Protein AF-A0AAW2KSB8-F1 (afdb_monomer)

Organism: S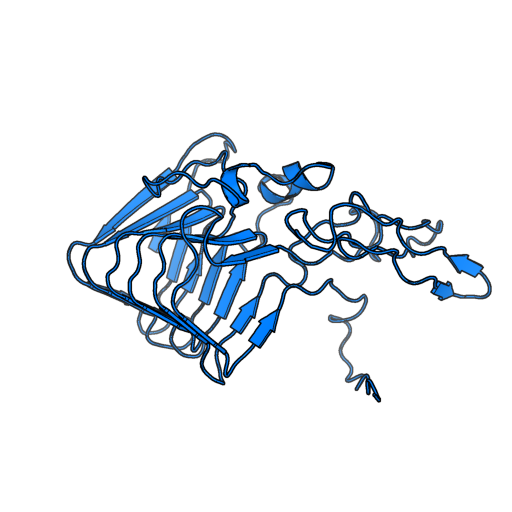esamum radiatum (NCBI:txid300843)

Foldseek 3Di:
DEAEDPPDLPDDEDEDEDEEEAEADDLDEDEYAAHYEYEYQEEYYDDDANAEYEDQAYFYDNYQEYEQAANYEYDHDDPPNPPVNNPQAVQLAPQDFDVCLAVNDLVSDGDSPDNWRYEYEQYAEYEFLYEYEAQEYAYENYAEYEAAANGEYFQEQVFDQAGQFWWDADPLFDTAGDAEQDWTDWDDDPNDTIGTGDYGHHPVDPRGGGGWYGDPVHPQIWGAFGHYGAYHNVGHHNYYHDNHYYYRGIDDGPPPVDDDDDPDPDD

Mean predicted aligned error: 8.43 Å

pLDDT: mean 82.67, std 16.81, range [22.83, 98.69]

Sequence (267 aa):
MLISGDSDAIVATSLLEASNLVVLKGSSMIHSTANLGLHGQGSLNLSGPGDIIEAQHLVLSLFYAISVGPGSVLRGPLENASDNAMAPRLYCNQKYCPVELLHPPEDCNVNASLSFTLQICRVEDVIVKGSIEGSVVHFHLVRTVVVESSGAISASGLGCIGGLGHGARLPNGLSSGAGHGGRGGDAYYGGTYISGGIAYGDAELPCELGSGSGNESLSGATAGGGVIVMGSLEHSLLKLVAHGDIKADGESYGKYVGGRMVGLVQM

Secondary structure (DSSP, 8-state):
-EE---S-SS--EEEEEESSEEEE-SS-EEEESSEEEEEESSEEEE-STT-EEE-SSEEEES-SEEEE-TT-EEEES-TT--TTS-GGGGGTT--S--HHHHS--TT----TTSS-SEEEEEEEEEEESSEEEESEEEEEEEEEEEE-TT-EEE-TT-SBBS-TT---B-TTS-B----TTSPPPPEEETTEEEPPPPP-SBTTB--SPPB-SS-TTSTT--B---EEEEB-SSSB-SEEEESSEEE-PPP-TTTTS----------

Structure (mmCIF, N/CA/C/O backbone):
data_AF-A0AAW2KSB8-F1
#
_entry.id   AF-A0AAW2KSB8-F1
#
loop_
_atom_site.group_PDB
_atom_site.id
_atom_site.type_symbol
_atom_site.label_atom_id
_atom_site.label_alt_id
_atom_site.label_comp_id
_atom_site.label_asym_id
_atom_site.label_entity_id
_atom_site.label_seq_id
_atom_site.pdbx_PDB_ins_code
_atom_site.Cartn_x
_atom_site.Cartn_y
_atom_site.Cartn_z
_atom_site.occupancy
_atom_site.B_iso_or_equiv
_atom_site.auth_seq_id
_atom_site.auth_comp_id
_atom_site.auth_asym_id
_atom_site.auth_atom_id
_atom_site.pdbx_PDB_model_num
ATOM 1 N N . MET A 1 1 ? -6.965 16.399 13.218 1.00 88.19 1 MET A N 1
ATOM 2 C CA . MET A 1 1 ? -5.859 16.460 14.190 1.00 88.19 1 MET A CA 1
ATOM 3 C C . MET A 1 1 ? -4.565 16.566 13.411 1.00 88.19 1 MET A C 1
ATOM 5 O O . MET A 1 1 ? -4.339 15.735 12.543 1.00 88.19 1 MET A O 1
ATOM 9 N N . LEU A 1 2 ? -3.770 17.596 13.691 1.00 86.38 2 LEU A N 1
ATOM 10 C CA . LEU A 1 2 ? -2.444 17.789 13.109 1.00 86.38 2 LEU A CA 1
ATOM 11 C C . LEU A 1 2 ? -1.399 17.495 14.186 1.00 86.38 2 LEU A C 1
ATOM 13 O O . LEU A 1 2 ? -1.496 18.034 15.288 1.00 86.38 2 LEU A O 1
ATOM 17 N N . ILE A 1 3 ? -0.428 16.654 13.858 1.00 83.81 3 ILE A N 1
ATOM 18 C CA . ILE A 1 3 ? 0.711 16.305 14.699 1.00 83.81 3 ILE A CA 1
ATOM 19 C C . ILE A 1 3 ? 1.965 16.743 13.944 1.00 83.81 3 ILE A C 1
ATOM 21 O O . ILE A 1 3 ? 2.340 16.144 12.940 1.00 83.81 3 ILE A O 1
ATOM 25 N N . SER A 1 4 ? 2.586 17.831 14.391 1.00 78.31 4 SER A N 1
ATOM 26 C CA . SER A 1 4 ? 3.818 18.315 13.771 1.00 78.31 4 SER A CA 1
ATOM 27 C C . SER A 1 4 ? 5.014 17.700 14.485 1.00 78.31 4 SER A C 1
ATOM 29 O O . SER A 1 4 ? 5.240 17.995 15.657 1.00 78.31 4 SER A O 1
ATOM 31 N N . GLY A 1 5 ? 5.779 16.869 13.783 1.00 67.44 5 GLY A N 1
ATOM 32 C CA . GLY A 1 5 ? 7.164 16.591 14.154 1.00 67.44 5 GLY A CA 1
ATOM 33 C C . GLY A 1 5 ? 8.054 17.764 13.745 1.00 67.44 5 GLY A C 1
ATOM 34 O O . GLY A 1 5 ? 7.745 18.461 12.774 1.00 67.44 5 GLY A O 1
ATOM 35 N N . ASP A 1 6 ? 9.115 18.015 14.509 1.00 60.50 6 ASP A N 1
ATOM 36 C CA . ASP A 1 6 ? 10.142 18.986 14.124 1.00 60.50 6 ASP A CA 1
ATOM 37 C C . ASP A 1 6 ? 10.929 18.468 12.905 1.00 60.50 6 ASP A C 1
ATOM 39 O O . ASP A 1 6 ? 10.912 17.279 12.592 1.00 60.50 6 ASP A O 1
ATOM 43 N N . SER A 1 7 ? 11.604 19.375 12.209 1.00 53.28 7 SER A N 1
ATOM 44 C CA . SER A 1 7 ? 12.334 19.176 10.949 1.00 53.28 7 SER A CA 1
ATOM 45 C C . SER A 1 7 ? 13.501 18.180 10.989 1.00 53.28 7 SER A C 1
ATOM 47 O O . SER A 1 7 ? 14.136 17.954 9.956 1.00 53.28 7 SER A O 1
ATOM 49 N N . ASP A 1 8 ? 13.796 17.586 12.144 1.00 53.28 8 ASP A N 1
ATOM 50 C CA . ASP A 1 8 ? 14.887 16.633 12.279 1.00 53.28 8 ASP A CA 1
ATOM 51 C C . ASP A 1 8 ? 14.419 15.233 11.854 1.00 53.28 8 ASP A C 1
ATOM 53 O O . ASP A 1 8 ? 13.549 14.620 12.474 1.00 53.28 8 ASP A O 1
ATOM 57 N N . ALA A 1 9 ? 15.015 14.715 10.777 1.00 48.06 9 ALA A N 1
ATOM 58 C CA . ALA A 1 9 ? 14.701 13.408 10.187 1.00 48.06 9 ALA A CA 1
ATOM 59 C C . ALA A 1 9 ? 15.011 12.225 11.131 1.00 48.06 9 ALA A C 1
ATOM 61 O O . ALA A 1 9 ? 14.690 11.072 10.836 1.00 48.06 9 ALA A O 1
ATOM 62 N N . ILE A 1 10 ? 15.636 12.513 12.274 1.00 52.84 10 ILE A N 1
ATOM 63 C CA . ILE A 1 10 ? 15.998 11.566 13.316 1.00 52.84 10 ILE A CA 1
ATOM 64 C C . ILE A 1 10 ? 15.034 11.765 14.502 1.00 52.84 10 ILE A C 1
ATOM 66 O O . ILE A 1 10 ? 15.269 12.568 15.395 1.00 52.84 10 ILE A O 1
ATOM 70 N N . VAL A 1 11 ? 13.996 10.921 14.553 1.00 57.88 11 VAL A N 1
ATOM 71 C CA . VAL A 1 11 ? 13.424 10.400 15.816 1.00 57.88 11 VAL A CA 1
ATOM 72 C C . VAL A 1 11 ? 12.440 11.321 16.560 1.00 57.88 11 VAL A C 1
ATOM 74 O O . VAL A 1 11 ? 12.617 11.644 17.731 1.00 57.88 11 VAL A O 1
ATOM 77 N N . ALA A 1 12 ? 11.294 11.623 15.947 1.00 68.19 12 ALA A N 1
ATOM 78 C CA . ALA A 1 12 ? 10.082 11.907 16.719 1.00 68.19 12 ALA A CA 1
ATOM 79 C C . ALA A 1 12 ? 8.940 10.999 16.255 1.00 68.19 12 ALA A C 1
ATOM 81 O O . ALA A 1 12 ? 8.276 11.253 15.252 1.00 68.19 12 ALA A O 1
ATOM 82 N N . THR A 1 13 ? 8.729 9.912 16.996 1.00 78.50 13 THR A N 1
ATOM 83 C CA . THR A 1 13 ? 7.519 9.097 16.880 1.00 78.50 13 THR A CA 1
ATOM 84 C C . THR A 1 13 ? 6.468 9.673 17.810 1.00 78.50 13 THR A C 1
ATOM 86 O O . THR A 1 13 ? 6.657 9.708 19.025 1.00 78.50 13 THR A O 1
ATOM 89 N N . SER A 1 14 ? 5.341 10.085 17.244 1.00 87.12 14 SER A N 1
ATOM 90 C CA . SER A 1 14 ? 4.148 10.379 18.029 1.00 87.12 14 SER A CA 1
ATOM 91 C C . SER A 1 14 ? 3.339 9.108 18.221 1.00 87.12 14 SER A C 1
ATOM 93 O O . SER A 1 14 ? 3.151 8.340 17.278 1.00 87.12 14 SER A O 1
ATOM 95 N N . LEU A 1 15 ? 2.853 8.894 19.439 1.00 89.12 15 LEU A N 1
ATOM 96 C CA . LEU A 1 15 ? 2.003 7.762 19.768 1.00 89.12 15 LEU A CA 1
ATOM 97 C C . LEU A 1 15 ? 0.610 8.257 20.143 1.00 89.12 15 LEU A C 1
ATOM 99 O O . LEU A 1 15 ? 0.463 9.122 21.007 1.00 89.12 15 LEU A O 1
ATOM 103 N N . LEU A 1 16 ? -0.406 7.695 19.501 1.00 90.62 16 LEU A N 1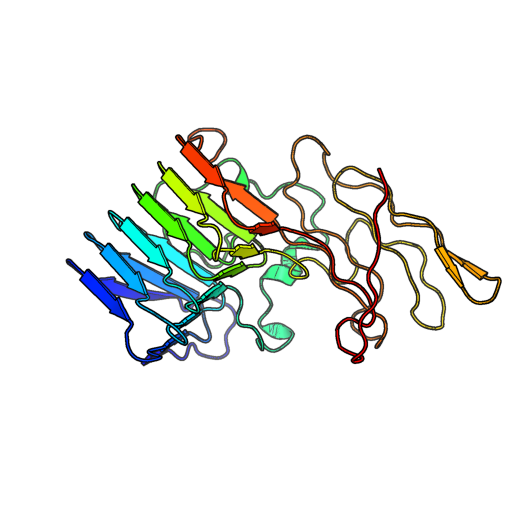
ATOM 104 C CA . LEU A 1 16 ? -1.801 7.903 19.848 1.00 90.62 16 LEU A CA 1
ATOM 105 C C . LEU A 1 16 ? -2.397 6.557 20.271 1.00 90.62 16 LEU A C 1
ATOM 107 O O . LEU A 1 16 ? -2.485 5.615 19.487 1.00 90.62 16 LEU A O 1
ATOM 111 N N . GLU A 1 17 ? -2.786 6.472 21.539 1.00 91.12 17 GLU A N 1
ATOM 112 C CA . GLU A 1 17 ? -3.361 5.264 22.125 1.00 91.12 17 GLU A CA 1
ATOM 113 C C . GLU A 1 17 ? -4.869 5.421 22.322 1.00 91.12 17 GLU A C 1
ATOM 115 O O . GLU A 1 17 ? -5.351 6.448 22.808 1.00 91.12 17 GLU A O 1
ATOM 120 N N . ALA A 1 18 ? -5.625 4.384 21.973 1.00 88.75 18 ALA A N 1
ATOM 121 C CA . ALA A 1 18 ? -7.071 4.347 22.113 1.00 88.75 18 ALA A CA 1
ATOM 122 C C . ALA A 1 18 ? -7.537 3.057 22.794 1.00 88.75 18 ALA A C 1
ATOM 124 O O . ALA A 1 18 ? -7.351 1.952 22.295 1.00 88.75 18 ALA A O 1
ATOM 125 N N . SER A 1 19 ? -8.225 3.179 23.926 1.00 83.56 19 SER A N 1
ATOM 126 C CA . SER A 1 19 ? -8.571 2.007 24.741 1.00 83.56 19 SER A CA 1
ATOM 127 C C . SER A 1 19 ? -9.682 1.121 24.166 1.00 83.56 19 SER A C 1
ATOM 129 O O . SER A 1 19 ? -9.830 -0.007 24.612 1.00 83.56 19 SER A O 1
ATOM 131 N N . ASN A 1 20 ? -10.505 1.603 23.229 1.00 84.12 20 ASN A N 1
ATOM 132 C CA . ASN A 1 20 ? -11.672 0.838 22.771 1.00 84.12 20 ASN A CA 1
ATOM 133 C C . ASN A 1 20 ? -11.991 1.065 21.289 1.00 84.12 20 ASN A C 1
ATOM 135 O O . ASN A 1 20 ? -11.925 0.146 20.481 1.00 84.12 20 ASN A O 1
ATOM 139 N N . LEU A 1 21 ? -12.320 2.293 20.904 1.00 88.50 21 LEU A N 1
ATOM 140 C CA . LEU A 1 21 ? -12.844 2.563 19.573 1.00 88.50 21 LEU A CA 1
ATOM 141 C C . LEU A 1 21 ? -12.305 3.893 19.054 1.00 88.50 21 LEU A C 1
ATOM 143 O O . LEU A 1 21 ? -12.493 4.927 19.694 1.00 88.50 21 LEU A O 1
ATOM 147 N N . VAL A 1 22 ? -11.683 3.863 17.878 1.00 91.00 22 VAL A N 1
ATOM 148 C CA . VAL A 1 22 ? -11.336 5.059 17.105 1.00 91.00 22 VAL A CA 1
ATOM 149 C C . VAL A 1 22 ? -12.240 5.099 15.890 1.00 91.00 22 VAL A C 1
ATOM 151 O O . VAL A 1 22 ? -12.268 4.157 15.101 1.00 91.00 22 VAL A O 1
ATOM 154 N N . VAL A 1 23 ? -12.990 6.186 15.736 1.00 93.88 23 VAL A N 1
ATOM 155 C CA . VAL A 1 23 ? -13.885 6.367 14.593 1.00 93.88 23 VAL A CA 1
ATOM 156 C C . VAL A 1 23 ? -13.640 7.738 13.990 1.00 93.88 23 VAL A C 1
ATOM 158 O O . VAL A 1 23 ? -13.894 8.752 14.640 1.00 93.88 23 VAL A O 1
ATOM 161 N N . LEU A 1 24 ? -13.184 7.763 12.743 1.00 93.38 24 LEU A N 1
ATOM 162 C CA . LEU A 1 24 ? -13.143 8.974 11.930 1.00 93.38 24 LEU A CA 1
ATOM 163 C C . LEU A 1 24 ? -14.454 9.046 11.144 1.00 93.38 24 LEU A C 1
ATOM 165 O O . LEU A 1 24 ? -14.900 8.033 10.601 1.00 93.38 24 LEU A O 1
ATOM 169 N N . LYS A 1 25 ? -15.097 10.219 11.153 1.00 93.81 25 LYS A N 1
ATOM 170 C CA . LYS A 1 25 ? -16.311 10.504 10.375 1.00 93.81 25 LYS A CA 1
ATOM 171 C C . LYS A 1 25 ? -16.287 11.913 9.816 1.00 93.81 25 LYS A C 1
ATOM 173 O O . LYS A 1 25 ? -15.721 12.815 10.430 1.00 93.81 25 LYS A O 1
ATOM 178 N N . GLY A 1 26 ? -17.046 12.123 8.744 1.00 90.44 26 GLY A N 1
ATOM 179 C CA . GLY A 1 26 ? -17.335 13.463 8.237 1.00 90.44 26 GLY A CA 1
ATOM 180 C C . GLY A 1 26 ? -16.089 14.168 7.714 1.00 90.44 26 GLY A C 1
ATOM 181 O O . GLY A 1 26 ? -15.898 15.344 8.012 1.00 90.44 26 GLY A O 1
ATOM 182 N N . SER A 1 27 ? -15.252 13.438 6.971 1.00 93.00 27 SER A N 1
ATOM 183 C CA . SER A 1 27 ? -13.982 13.931 6.432 1.00 93.00 27 SER A CA 1
ATOM 184 C C . SER A 1 27 ? -12.974 14.308 7.522 1.00 93.00 27 SER A C 1
ATOM 186 O O . SER A 1 27 ? -12.287 15.328 7.443 1.00 93.00 27 SER A O 1
ATOM 188 N N . SER A 1 28 ? -12.916 13.499 8.584 1.00 95.06 28 SER A N 1
ATOM 189 C CA . SER A 1 28 ? -11.972 13.703 9.684 1.00 95.06 28 SER A CA 1
ATOM 190 C C . SER A 1 28 ? -10.577 13.231 9.296 1.00 95.06 28 SER A C 1
ATOM 192 O O . SER A 1 28 ? -10.409 12.145 8.756 1.00 95.06 28 SER A O 1
ATOM 194 N N . MET A 1 29 ? -9.556 14.009 9.647 1.00 94.00 29 MET A N 1
ATOM 195 C CA . MET A 1 29 ? -8.166 13.696 9.311 1.00 94.00 29 MET A CA 1
ATOM 196 C C . MET A 1 29 ? -7.296 13.584 10.565 1.00 94.00 29 MET A C 1
ATOM 198 O O . MET A 1 29 ? -7.369 14.449 11.443 1.00 94.00 29 MET A O 1
ATOM 202 N N . ILE A 1 30 ? -6.444 12.562 10.635 1.00 94.44 30 ILE A N 1
ATOM 203 C CA . ILE A 1 30 ? -5.261 12.511 11.502 1.00 94.44 30 ILE A CA 1
ATOM 204 C C . ILE A 1 30 ? -4.044 12.605 10.586 1.00 94.44 30 ILE A C 1
ATOM 206 O O . ILE A 1 30 ? -3.788 11.703 9.799 1.00 94.44 30 ILE A O 1
ATOM 210 N N . HIS A 1 31 ? -3.316 13.708 10.685 1.00 92.00 31 HIS A N 1
ATOM 211 C CA . HIS A 1 31 ? -2.154 13.985 9.853 1.00 92.00 31 HIS A CA 1
ATOM 212 C C . HIS A 1 31 ? -0.931 14.169 10.742 1.00 92.00 31 HIS A C 1
ATOM 214 O O . HIS A 1 31 ? -0.966 14.990 11.665 1.00 92.00 31 HIS A O 1
ATOM 220 N N . SER A 1 32 ? 0.142 13.439 10.452 1.00 88.94 32 SER A N 1
ATOM 221 C CA . SER A 1 32 ? 1.437 13.578 11.115 1.00 88.94 32 SER A CA 1
ATOM 222 C C . SER A 1 32 ? 2.528 13.914 10.108 1.00 88.94 32 SER A C 1
ATOM 224 O O . SER A 1 32 ? 2.720 13.176 9.150 1.00 88.94 32 SER A O 1
ATOM 226 N N . THR A 1 33 ? 3.300 14.977 10.345 1.00 84.69 33 THR A N 1
ATOM 227 C CA . THR A 1 33 ? 4.460 15.305 9.491 1.00 84.69 33 THR A CA 1
ATOM 228 C C . THR A 1 33 ? 5.671 14.396 9.740 1.00 84.69 33 THR A C 1
ATOM 230 O O . THR A 1 33 ? 6.630 14.435 8.977 1.00 84.69 33 THR A O 1
ATOM 233 N N . ALA A 1 34 ? 5.630 13.575 10.795 1.00 83.56 34 ALA A N 1
ATOM 234 C CA . ALA A 1 34 ? 6.661 12.610 11.182 1.00 83.56 34 ALA A CA 1
ATOM 235 C C . ALA A 1 34 ? 6.049 11.212 11.403 1.00 83.56 34 ALA A C 1
ATOM 237 O O . ALA A 1 34 ? 4.959 10.917 10.902 1.00 83.56 34 ALA A O 1
ATOM 238 N N . ASN A 1 35 ? 6.726 10.344 12.156 1.00 86.62 35 ASN A N 1
ATOM 239 C CA . ASN A 1 35 ? 6.272 8.978 12.424 1.00 86.62 35 ASN A CA 1
ATOM 240 C C . ASN A 1 35 ? 5.070 8.969 13.375 1.00 86.62 35 ASN A C 1
ATOM 242 O O . ASN A 1 35 ? 5.065 9.672 14.389 1.00 86.62 35 ASN A O 1
ATOM 246 N N . LEU A 1 36 ? 4.075 8.136 13.076 1.00 90.12 36 LEU A N 1
ATOM 247 C CA . LEU A 1 36 ? 2.859 7.984 13.868 1.00 90.12 36 LEU A CA 1
ATOM 248 C C . LEU A 1 36 ? 2.604 6.510 14.182 1.00 90.12 36 LEU A C 1
ATOM 250 O O . LEU A 1 36 ? 2.388 5.699 13.283 1.00 90.12 36 LEU A O 1
ATOM 254 N N . GLY A 1 37 ? 2.572 6.192 15.473 1.00 92.00 37 GLY A N 1
ATOM 255 C CA . GLY A 1 37 ? 2.005 4.954 15.990 1.00 92.00 37 GLY A CA 1
ATOM 256 C C . GLY A 1 37 ? 0.578 5.174 16.461 1.00 92.00 37 GLY A C 1
ATOM 257 O O . GLY A 1 37 ? 0.317 6.084 17.249 1.00 92.00 37 GLY A O 1
ATOM 258 N N . LEU A 1 38 ? -0.341 4.334 16.002 1.00 93.44 38 LEU A N 1
ATOM 259 C CA . LEU A 1 38 ? -1.711 4.281 16.485 1.00 93.44 38 LEU A CA 1
ATOM 260 C C . LEU A 1 38 ? -1.952 2.911 17.109 1.00 93.44 38 LEU A C 1
ATOM 262 O O . LEU A 1 38 ? -1.984 1.899 16.409 1.00 93.44 38 LEU A O 1
ATOM 266 N N . HIS A 1 39 ? -2.109 2.883 18.426 1.00 92.25 39 HIS A N 1
ATOM 267 C CA . HIS A 1 39 ? -2.352 1.653 19.173 1.00 92.25 39 HIS A CA 1
ATOM 268 C C . HIS A 1 39 ? -3.784 1.649 19.688 1.00 92.25 39 HIS A C 1
ATOM 270 O O . HIS A 1 39 ? -4.272 2.662 20.197 1.00 92.25 39 HIS A O 1
ATOM 276 N N . GLY A 1 40 ? -4.463 0.510 19.633 1.00 89.38 40 GLY A N 1
ATOM 277 C CA . GLY A 1 40 ? -5.729 0.381 20.345 1.00 89.38 40 GLY A CA 1
ATOM 278 C C . GLY A 1 40 ? -6.135 -1.048 20.615 1.00 89.38 40 GLY A C 1
ATOM 279 O O . GLY A 1 40 ? -5.564 -1.948 20.040 1.00 89.38 40 GLY A O 1
ATOM 280 N N . GLN A 1 41 ? -7.091 -1.266 21.519 1.00 86.25 41 GLN A N 1
ATOM 281 C CA . GLN A 1 41 ? -7.491 -2.618 21.961 1.00 86.25 41 GLN A CA 1
ATOM 282 C C . GLN A 1 41 ? -8.821 -3.107 21.365 1.00 86.25 41 GLN A C 1
ATOM 284 O O . GLN A 1 41 ? -9.215 -4.248 21.589 1.00 86.25 41 GLN A O 1
ATOM 289 N N . GLY A 1 42 ? -9.536 -2.257 20.624 1.00 92.12 42 GLY A N 1
ATOM 290 C CA . GLY A 1 42 ? -10.792 -2.622 19.968 1.00 92.12 42 GLY A CA 1
ATOM 291 C C . GLY A 1 42 ? -10.734 -2.351 18.474 1.00 92.12 42 GLY A C 1
ATOM 292 O O . GLY A 1 42 ? -9.964 -3.004 17.779 1.00 92.12 42 GLY A O 1
ATOM 293 N N . SER A 1 43 ? -11.538 -1.428 17.948 1.00 94.56 43 SER A N 1
ATOM 294 C CA . SER A 1 43 ? -11.598 -1.207 16.493 1.00 94.56 43 SER A CA 1
ATOM 295 C C . SER A 1 43 ? -11.188 0.193 16.051 1.00 94.56 43 SER A C 1
ATOM 297 O O . SER A 1 43 ? -11.431 1.186 16.739 1.00 94.56 43 SER A O 1
ATOM 299 N N . LEU A 1 44 ? -10.570 0.252 14.874 1.00 97.31 44 LEU A N 1
ATOM 300 C CA . LEU A 1 44 ? -10.300 1.470 14.122 1.00 97.31 44 LEU A CA 1
ATOM 301 C C . LEU A 1 44 ? -11.226 1.498 12.907 1.00 97.31 44 LEU A C 1
ATOM 303 O O . LEU A 1 44 ? -11.210 0.580 12.090 1.00 97.31 44 LEU A O 1
ATOM 307 N N . ASN A 1 45 ? -12.037 2.544 12.780 1.00 97.25 45 ASN A N 1
ATOM 308 C CA . ASN A 1 45 ? -13.018 2.659 11.709 1.00 97.25 45 ASN A CA 1
ATOM 309 C C . ASN A 1 45 ? -12.956 4.038 11.052 1.00 97.25 45 ASN A C 1
ATOM 311 O O . ASN A 1 45 ? -13.349 5.043 11.647 1.00 97.25 45 ASN A O 1
ATOM 315 N N . LEU A 1 46 ? -12.490 4.078 9.809 1.00 97.50 46 LEU A N 1
ATOM 316 C CA . LEU A 1 46 ? -12.648 5.241 8.947 1.00 97.50 46 LEU A CA 1
ATOM 317 C C . LEU A 1 46 ? -13.973 5.047 8.215 1.00 97.50 46 LEU A C 1
ATOM 319 O O . LEU A 1 46 ? -14.130 4.099 7.451 1.00 97.50 46 LEU A O 1
ATOM 323 N N . SER A 1 47 ? -14.968 5.866 8.539 1.00 92.88 47 SER A N 1
ATOM 324 C CA . SER A 1 47 ? -16.362 5.539 8.235 1.00 92.88 47 SER A CA 1
ATOM 325 C C . SER A 1 47 ? -16.796 5.889 6.813 1.00 92.88 47 SER A C 1
ATOM 327 O O . SER A 1 47 ? -17.765 5.303 6.322 1.00 92.88 47 SER A O 1
ATOM 329 N N . GLY A 1 48 ? -16.127 6.839 6.157 1.00 87.56 48 GLY A N 1
ATOM 330 C CA . GLY A 1 48 ? -16.544 7.295 4.840 1.00 87.56 48 GLY A CA 1
ATOM 331 C C . GLY A 1 48 ? -15.606 8.290 4.149 1.00 87.56 48 GLY A C 1
ATOM 332 O O . GLY A 1 48 ? -14.461 8.489 4.566 1.00 87.56 48 GLY A O 1
ATOM 333 N N . PRO A 1 49 ? -16.084 8.908 3.056 1.00 93.81 49 PRO A N 1
ATOM 334 C CA . PRO A 1 49 ? -15.251 9.707 2.169 1.00 93.81 49 PRO A CA 1
ATOM 335 C C . PRO A 1 49 ? -14.546 10.880 2.858 1.00 93.81 49 PRO A C 1
ATOM 337 O O . PRO A 1 49 ? -15.161 11.670 3.583 1.00 93.81 49 PRO A O 1
ATOM 340 N N . GLY A 1 50 ? -13.248 11.011 2.585 1.00 91.62 50 GLY A N 1
ATOM 341 C CA . GLY A 1 50 ? -12.402 12.071 3.133 1.00 91.62 50 GLY A CA 1
ATOM 342 C C . GLY A 1 50 ? -11.886 11.803 4.547 1.00 91.62 50 GLY A C 1
ATOM 343 O O . GLY A 1 50 ? -11.171 12.647 5.080 1.00 91.62 50 GLY A O 1
ATOM 344 N N . ASP A 1 51 ? -12.240 10.670 5.167 1.00 96.88 51 ASP A N 1
ATOM 345 C CA . ASP A 1 51 ? -11.596 10.242 6.409 1.00 96.88 51 ASP A CA 1
ATOM 346 C C . ASP A 1 51 ? -10.169 9.762 6.094 1.00 96.88 51 ASP A C 1
ATOM 348 O O . ASP A 1 51 ? -9.989 8.860 5.272 1.00 96.88 51 ASP A O 1
ATOM 352 N N . ILE A 1 52 ? -9.153 10.371 6.712 1.00 96.44 52 ILE A N 1
ATOM 353 C CA . ILE A 1 52 ? -7.739 10.137 6.372 1.00 96.44 52 ILE A CA 1
ATOM 354 C C . ILE A 1 52 ? -6.911 9.922 7.640 1.00 96.44 52 ILE A C 1
ATOM 356 O O . ILE A 1 52 ? -7.026 10.685 8.601 1.00 96.44 52 ILE A O 1
ATOM 360 N N . ILE A 1 53 ? -6.039 8.915 7.627 1.00 96.62 53 ILE A N 1
ATOM 361 C CA . ILE A 1 53 ? -4.908 8.816 8.556 1.00 96.62 53 ILE A CA 1
ATOM 362 C C . ILE A 1 53 ? -3.637 8.729 7.727 1.00 96.62 53 ILE A C 1
ATOM 364 O O . ILE A 1 53 ? -3.470 7.786 6.954 1.00 96.62 53 ILE A O 1
ATOM 368 N N . GLU A 1 54 ? -2.748 9.700 7.898 1.00 94.00 54 GLU A N 1
ATOM 369 C CA . GLU A 1 54 ? -1.495 9.745 7.155 1.00 94.00 54 GLU A CA 1
ATOM 370 C C . GLU A 1 54 ? -0.310 10.207 8.003 1.00 94.00 54 GLU A C 1
ATOM 372 O O . GLU A 1 54 ? -0.445 11.033 8.912 1.00 94.00 54 GLU A O 1
ATOM 377 N N . ALA A 1 55 ? 0.855 9.636 7.708 1.00 90.19 55 ALA A N 1
ATOM 378 C CA . ALA A 1 55 ? 2.115 9.931 8.376 1.00 90.19 55 ALA A CA 1
ATOM 379 C C . ALA A 1 55 ? 3.308 9.628 7.461 1.00 90.19 55 ALA A C 1
ATOM 381 O O . ALA A 1 55 ? 3.154 8.965 6.435 1.00 90.19 55 ALA A O 1
ATOM 382 N N . GLN A 1 56 ? 4.511 10.065 7.845 1.00 85.00 56 GLN A N 1
ATOM 383 C CA . GLN A 1 56 ? 5.731 9.682 7.122 1.00 85.00 56 GLN A CA 1
ATOM 384 C C . GLN A 1 56 ? 6.001 8.172 7.248 1.00 85.00 56 GLN A C 1
ATOM 386 O O . GLN A 1 56 ? 6.256 7.502 6.250 1.00 85.00 56 GLN A O 1
ATOM 391 N N . HIS A 1 57 ? 5.877 7.645 8.469 1.00 86.81 57 HIS A N 1
ATOM 392 C CA . HIS A 1 57 ? 5.762 6.216 8.758 1.00 86.81 57 HIS A CA 1
ATOM 393 C C . HIS A 1 57 ? 4.531 6.002 9.633 1.00 86.81 57 HIS A C 1
ATOM 395 O O . HIS A 1 57 ? 4.434 6.595 10.711 1.00 86.81 57 HIS A O 1
ATOM 401 N N . LEU A 1 58 ? 3.597 5.175 9.173 1.00 91.81 58 LEU A N 1
ATOM 402 C CA . LEU A 1 58 ? 2.353 4.875 9.869 1.00 91.81 58 LEU A CA 1
ATOM 403 C C . LEU A 1 58 ? 2.378 3.441 10.394 1.00 91.81 58 LEU A C 1
ATOM 405 O O . LEU A 1 58 ? 2.480 2.498 9.615 1.00 91.81 58 LEU A O 1
ATOM 409 N N . VAL A 1 59 ? 2.227 3.261 11.701 1.00 93.31 59 VAL A N 1
ATOM 410 C CA . VAL A 1 59 ? 2.077 1.933 12.309 1.00 93.31 59 VAL A CA 1
ATOM 411 C C . VAL A 1 59 ? 0.742 1.867 13.028 1.00 93.31 59 VAL A C 1
ATOM 413 O O . VAL A 1 59 ? 0.466 2.670 13.914 1.00 93.31 59 VAL A O 1
ATOM 416 N N . LEU A 1 60 ? -0.089 0.903 12.649 1.00 95.25 60 LEU A N 1
ATOM 417 C CA . LEU A 1 60 ? -1.362 0.602 13.293 1.00 95.25 60 LEU A CA 1
ATOM 418 C C . LEU A 1 60 ? -1.214 -0.739 14.000 1.00 95.25 60 LEU A C 1
ATOM 420 O O . LEU A 1 60 ? -0.955 -1.746 13.337 1.00 95.25 60 LEU A O 1
ATOM 424 N N . SER A 1 61 ? -1.366 -0.776 15.323 1.00 94.25 61 SER A N 1
ATOM 425 C CA . SER A 1 61 ? -1.153 -2.017 16.064 1.00 94.25 61 SER A CA 1
ATOM 426 C C . SER A 1 61 ? -2.165 -2.289 17.170 1.00 94.25 61 SER A C 1
ATOM 428 O O . SER A 1 61 ? -2.847 -1.391 17.669 1.00 94.25 61 SER A O 1
ATOM 430 N N . LEU A 1 62 ? -2.260 -3.573 17.528 1.00 93.38 62 LEU A N 1
ATOM 431 C CA . LEU A 1 62 ? -3.049 -4.125 18.637 1.00 93.38 62 LEU A CA 1
ATOM 432 C C . LEU A 1 62 ? -4.575 -4.045 18.480 1.00 93.38 62 LEU A C 1
ATOM 434 O O . LEU A 1 62 ? -5.298 -4.566 19.333 1.00 93.38 62 LEU A O 1
ATOM 438 N N . PHE A 1 63 ? -5.075 -3.438 17.402 1.00 94.56 63 PHE A N 1
ATOM 439 C CA . PHE A 1 63 ? -6.505 -3.387 17.129 1.00 94.56 63 PHE A CA 1
ATOM 440 C C . PHE A 1 63 ? -7.051 -4.793 16.888 1.00 94.56 63 PHE A C 1
ATOM 442 O O . PHE A 1 63 ? -6.490 -5.567 16.125 1.00 94.56 63 PHE A O 1
ATOM 449 N N . TYR A 1 64 ? -8.216 -5.094 17.453 1.00 95.38 64 TYR A N 1
ATOM 450 C CA . TYR A 1 64 ? -8.980 -6.273 17.067 1.00 95.38 64 TYR A CA 1
ATOM 451 C C . TYR A 1 64 ? -9.364 -6.210 15.582 1.00 95.38 64 TYR A C 1
ATOM 453 O O . TYR A 1 64 ? -9.144 -7.165 14.844 1.00 95.38 64 TYR A O 1
ATOM 461 N N . ALA A 1 65 ? -9.892 -5.069 15.126 1.00 96.75 65 ALA A N 1
ATOM 462 C CA . ALA A 1 65 ? -10.309 -4.904 13.737 1.00 96.75 65 ALA A CA 1
ATOM 463 C C . ALA A 1 65 ? -10.016 -3.504 13.188 1.00 96.75 65 ALA A C 1
ATOM 465 O O . ALA A 1 65 ? -10.223 -2.497 13.871 1.00 96.75 65 ALA A O 1
ATOM 466 N N . ILE A 1 66 ? -9.608 -3.442 11.922 1.00 98.25 66 ILE A N 1
ATOM 467 C CA . ILE A 1 66 ? -9.426 -2.200 11.166 1.00 98.25 66 ILE A CA 1
ATOM 468 C C . ILE A 1 66 ? -10.373 -2.210 9.968 1.00 98.25 66 ILE A C 1
ATOM 470 O O . ILE A 1 66 ? -10.345 -3.119 9.143 1.00 98.25 66 ILE A O 1
ATOM 474 N N . SER A 1 67 ? -11.201 -1.176 9.853 1.00 98.19 67 SER A N 1
ATOM 475 C CA . SER A 1 67 ? -12.107 -0.969 8.724 1.00 98.19 67 SER A CA 1
ATOM 476 C C . SER A 1 67 ? -11.786 0.354 8.041 1.00 98.19 67 SER A C 1
ATOM 478 O O . SER A 1 67 ? -11.960 1.424 8.626 1.00 98.19 67 SER A O 1
ATOM 480 N N . VAL A 1 68 ? -11.363 0.278 6.782 1.00 98.31 68 VAL A N 1
ATOM 481 C CA . VAL A 1 68 ? -11.157 1.439 5.909 1.00 98.31 68 VAL A CA 1
ATOM 482 C C . VAL A 1 68 ? -12.384 1.577 5.020 1.00 98.31 68 VAL A C 1
ATOM 484 O O . VAL A 1 68 ? -12.561 0.803 4.080 1.00 98.31 68 VAL A O 1
ATOM 487 N N . GLY A 1 69 ? -13.271 2.514 5.343 1.00 98.00 69 GLY A N 1
ATOM 488 C CA . GLY A 1 69 ? -14.526 2.738 4.632 1.00 98.00 69 GLY A CA 1
ATOM 489 C C . GLY A 1 69 ? -14.344 3.281 3.209 1.00 98.00 69 GLY A C 1
ATOM 490 O O . GLY A 1 69 ? -13.257 3.724 2.839 1.00 98.00 69 GLY A O 1
ATOM 491 N N . PRO A 1 70 ? -15.401 3.250 2.375 1.00 97.19 70 PRO A N 1
ATOM 492 C CA . PRO A 1 70 ? -15.339 3.765 1.009 1.00 97.19 70 PRO A CA 1
ATOM 493 C C . PRO A 1 70 ? -14.908 5.236 0.966 1.00 97.19 70 PRO A C 1
ATOM 495 O O . PRO A 1 70 ? -15.496 6.080 1.641 1.00 97.19 70 PRO A O 1
ATOM 498 N N . GLY A 1 71 ? -13.896 5.541 0.150 1.00 95.19 71 GLY A N 1
ATOM 499 C CA . GLY A 1 71 ? -13.335 6.891 0.018 1.00 95.19 71 GLY A CA 1
ATOM 500 C C . GLY A 1 71 ? -12.500 7.368 1.214 1.00 95.19 71 GLY A C 1
ATOM 501 O O . GLY A 1 71 ? -12.100 8.533 1.231 1.00 95.19 71 GLY A O 1
ATOM 502 N N . SER A 1 72 ? -12.259 6.509 2.207 1.00 97.62 72 SER A N 1
ATOM 503 C CA . SER A 1 72 ? -11.292 6.748 3.278 1.00 97.62 72 SER A CA 1
ATOM 504 C C . SER A 1 72 ? -9.890 6.295 2.868 1.00 97.62 72 SER A C 1
ATOM 506 O O . SER A 1 72 ? -9.756 5.405 2.024 1.00 97.62 72 SER A O 1
ATOM 508 N N . VAL A 1 73 ? -8.853 6.865 3.486 1.00 97.56 73 VAL A N 1
ATOM 509 C CA . VAL A 1 73 ? -7.453 6.574 3.143 1.00 97.56 73 VAL A CA 1
ATOM 510 C C . VAL A 1 73 ? -6.608 6.335 4.396 1.00 97.56 73 VAL A C 1
ATOM 512 O O . VAL A 1 73 ? -6.605 7.144 5.324 1.00 97.56 73 VAL A O 1
ATOM 515 N N . LEU A 1 74 ? -5.863 5.230 4.401 1.00 97.62 74 LEU A N 1
ATOM 516 C CA . LEU A 1 74 ? -4.685 5.045 5.249 1.00 97.62 74 LEU A CA 1
ATOM 517 C C . LEU A 1 74 ? -3.448 5.211 4.377 1.00 97.62 74 LEU A C 1
ATOM 519 O O . LEU A 1 74 ? -3.341 4.536 3.353 1.00 97.62 74 LEU A O 1
ATOM 523 N N . ARG A 1 75 ? -2.521 6.085 4.763 1.00 94.94 75 ARG A N 1
ATOM 524 C CA . ARG A 1 75 ? -1.376 6.407 3.912 1.00 94.94 75 ARG A CA 1
ATOM 525 C C . ARG A 1 75 ? -0.076 6.564 4.690 1.00 94.94 75 ARG A C 1
ATOM 527 O O . ARG A 1 75 ? -0.025 7.228 5.722 1.00 94.94 75 ARG A O 1
ATOM 534 N N . GLY A 1 76 ? 0.991 6.003 4.143 1.00 89.19 76 GLY A N 1
ATOM 535 C CA . GLY A 1 76 ? 2.358 6.354 4.505 1.00 89.19 76 GLY A CA 1
ATOM 536 C C . GLY A 1 76 ? 3.297 5.944 3.376 1.00 89.19 76 GLY A C 1
ATOM 537 O O . GLY A 1 76 ? 3.264 4.778 3.003 1.00 89.19 76 GLY A O 1
ATOM 538 N N . PRO A 1 77 ? 4.131 6.833 2.813 1.00 86.12 77 PRO A N 1
ATOM 539 C CA . PRO A 1 77 ? 4.466 8.170 3.305 1.00 86.12 77 PRO A CA 1
ATOM 540 C C . PRO A 1 77 ? 3.441 9.246 2.903 1.00 86.12 77 PRO A C 1
ATOM 542 O O . PRO A 1 77 ? 2.493 8.976 2.169 1.00 86.12 77 PRO A O 1
ATOM 545 N N . LEU A 1 78 ? 3.636 10.483 3.369 1.00 83.88 78 LEU A N 1
ATOM 546 C CA . LEU A 1 78 ? 2.800 11.633 2.998 1.00 83.88 78 LEU A CA 1
ATOM 547 C C . LEU A 1 78 ? 2.899 11.936 1.492 1.00 83.88 78 LEU A C 1
ATOM 549 O O . LEU A 1 78 ? 3.992 11.937 0.932 1.00 83.88 78 LEU A O 1
ATOM 553 N N . GLU A 1 79 ? 1.777 12.294 0.861 1.00 72.50 79 GLU A N 1
ATOM 554 C CA . GLU A 1 79 ? 1.684 12.549 -0.594 1.00 72.50 79 GLU A CA 1
ATOM 555 C C . GLU A 1 79 ? 2.580 13.700 -1.085 1.00 72.50 79 GLU A C 1
ATOM 557 O O . GLU A 1 79 ? 3.055 13.672 -2.213 1.00 72.50 79 GLU A O 1
ATOM 562 N N . ASN A 1 80 ? 2.847 14.694 -0.231 1.00 60.81 80 ASN A N 1
ATOM 563 C CA . ASN A 1 80 ? 3.640 15.885 -0.562 1.00 60.81 80 ASN A CA 1
ATOM 564 C C . ASN A 1 80 ? 4.838 16.084 0.382 1.00 60.81 80 ASN A C 1
ATOM 566 O O . ASN A 1 80 ? 5.259 17.222 0.612 1.00 60.81 80 ASN A O 1
ATOM 570 N N . ALA A 1 81 ? 5.361 15.012 0.988 1.00 55.47 81 ALA A N 1
ATOM 571 C CA . ALA A 1 81 ? 6.601 15.108 1.754 1.00 55.47 81 ALA A CA 1
ATOM 572 C C . ALA A 1 81 ? 7.694 15.712 0.858 1.00 55.47 81 ALA A C 1
ATOM 574 O O . ALA A 1 81 ? 7.930 15.230 -0.250 1.00 55.47 81 ALA A O 1
ATOM 575 N N . SER A 1 82 ? 8.334 16.795 1.316 1.00 47.44 82 SER A N 1
ATOM 576 C CA . SER A 1 82 ? 9.455 17.391 0.587 1.00 47.44 82 SER A CA 1
ATOM 577 C C . SER A 1 82 ? 10.521 16.322 0.340 1.00 47.44 82 SER A C 1
ATOM 579 O O . SER A 1 82 ? 10.691 15.412 1.149 1.00 47.44 82 SER A O 1
ATOM 581 N N . ASP A 1 83 ? 11.248 16.435 -0.770 1.00 48.06 83 ASP A N 1
ATOM 582 C CA . ASP A 1 83 ? 12.241 15.459 -1.245 1.00 48.06 83 ASP A CA 1
ATOM 583 C C . ASP A 1 83 ? 13.216 14.924 -0.166 1.00 48.06 83 ASP A C 1
ATOM 585 O O . ASP A 1 83 ? 13.721 13.806 -0.278 1.00 48.06 83 ASP A O 1
ATOM 589 N N . ASN A 1 84 ? 13.456 15.691 0.901 1.00 40.72 84 ASN A N 1
ATOM 590 C CA . ASN A 1 84 ? 14.347 15.326 2.004 1.00 40.72 84 ASN A CA 1
ATOM 591 C C . ASN A 1 84 ? 13.686 14.509 3.131 1.00 40.72 84 ASN A C 1
ATOM 593 O O . ASN A 1 84 ? 14.401 13.899 3.919 1.00 40.72 84 ASN A O 1
ATOM 597 N N . ALA A 1 85 ? 12.354 14.479 3.226 1.00 44.91 85 ALA A N 1
ATOM 598 C CA . ALA A 1 85 ? 11.612 13.679 4.208 1.00 44.91 85 ALA A CA 1
ATOM 599 C C . ALA A 1 85 ? 11.373 12.231 3.733 1.00 44.91 85 ALA A C 1
ATOM 601 O O . ALA A 1 85 ? 10.814 11.411 4.459 1.00 44.91 85 ALA A O 1
ATOM 602 N N . MET A 1 86 ? 11.826 11.898 2.519 1.00 50.03 86 MET A N 1
ATOM 603 C CA . MET A 1 86 ? 11.673 10.586 1.902 1.00 50.03 86 MET A CA 1
ATOM 604 C C . MET A 1 86 ? 12.623 9.538 2.503 1.00 50.03 86 MET A C 1
ATOM 606 O O . MET A 1 86 ? 13.568 9.085 1.859 1.00 50.03 86 MET A O 1
ATOM 610 N N . ALA A 1 87 ? 12.296 9.048 3.697 1.00 44.19 87 ALA A N 1
ATOM 611 C CA . ALA A 1 87 ? 12.819 7.785 4.217 1.00 44.19 87 ALA A CA 1
ATOM 612 C C . ALA A 1 87 ? 12.782 6.587 3.219 1.00 44.19 87 ALA A C 1
ATOM 614 O O . ALA A 1 87 ? 13.666 5.735 3.319 1.00 44.19 87 ALA A O 1
ATOM 615 N N . PRO A 1 88 ? 11.894 6.513 2.191 1.00 48.31 88 PRO A N 1
ATOM 616 C CA . PRO A 1 88 ? 11.957 5.449 1.181 1.00 48.31 88 PRO A CA 1
ATOM 617 C C . PRO A 1 88 ? 13.180 5.518 0.251 1.00 48.31 88 PRO A C 1
ATOM 619 O O . PRO A 1 88 ? 13.545 4.504 -0.344 1.00 48.31 88 PRO A O 1
ATOM 622 N N . ARG A 1 89 ? 13.855 6.675 0.120 1.00 53.72 89 ARG A N 1
ATOM 623 C CA . ARG A 1 89 ? 15.016 6.826 -0.784 1.00 53.72 89 ARG A CA 1
ATOM 624 C C . ARG A 1 89 ? 16.259 6.061 -0.323 1.00 53.72 89 ARG A C 1
ATOM 626 O O . ARG A 1 89 ? 17.154 5.820 -1.133 1.00 53.72 89 ARG A O 1
ATOM 633 N N . LEU A 1 90 ? 16.327 5.648 0.944 1.00 55.09 90 LEU A N 1
ATOM 634 C CA . LEU A 1 90 ? 17.495 4.952 1.498 1.00 55.09 90 LEU A CA 1
ATOM 635 C C . LEU A 1 90 ? 17.716 3.564 0.875 1.00 55.09 90 LEU A C 1
ATOM 637 O O . LEU A 1 90 ? 18.863 3.143 0.729 1.00 55.09 90 LEU A O 1
ATOM 641 N N . TYR A 1 91 ? 16.656 2.893 0.413 1.00 73.12 91 TYR A N 1
ATOM 642 C CA . TYR A 1 91 ? 16.747 1.510 -0.071 1.00 73.12 91 TYR A CA 1
ATOM 643 C C . TYR A 1 91 ? 16.830 1.368 -1.595 1.00 73.12 91 TYR A C 1
ATOM 645 O O . TYR A 1 91 ? 16.964 0.260 -2.105 1.00 73.12 91 TYR A O 1
ATOM 653 N N . CYS A 1 92 ? 16.847 2.465 -2.355 1.00 81.38 92 CYS A N 1
ATOM 654 C CA . CYS A 1 92 ? 16.878 2.391 -3.822 1.00 81.38 92 CYS A CA 1
ATOM 655 C C . CYS A 1 92 ? 18.167 1.809 -4.415 1.00 81.38 92 CYS A C 1
ATOM 657 O O . CYS A 1 92 ? 18.177 1.341 -5.554 1.00 81.38 92 CYS A O 1
ATOM 659 N N . ASN A 1 93 ? 19.247 1.822 -3.633 1.00 80.81 93 ASN A N 1
ATOM 660 C CA . ASN A 1 93 ? 20.539 1.241 -3.999 1.00 80.81 93 ASN A CA 1
ATOM 661 C C . ASN A 1 93 ? 20.848 -0.047 -3.214 1.00 80.81 93 ASN A C 1
ATOM 663 O O . ASN A 1 93 ? 21.947 -0.597 -3.330 1.00 80.81 93 ASN A O 1
ATOM 667 N N . GLN A 1 94 ? 19.904 -0.520 -2.399 1.00 78.62 94 GLN A N 1
ATOM 668 C CA . GLN A 1 94 ? 20.076 -1.677 -1.532 1.00 78.62 94 GLN A CA 1
ATOM 669 C C . GLN A 1 94 ? 19.844 -2.965 -2.320 1.00 78.62 94 GLN A C 1
ATOM 671 O O . GLN A 1 94 ? 18.722 -3.278 -2.687 1.00 78.62 94 GLN A O 1
ATOM 676 N N . LYS A 1 95 ? 20.917 -3.728 -2.554 1.00 79.50 95 LYS A N 1
ATOM 677 C CA . LYS A 1 95 ? 20.900 -4.992 -3.320 1.00 79.50 95 LYS A CA 1
ATOM 678 C C . LYS A 1 95 ? 20.333 -6.200 -2.576 1.00 79.50 95 LYS A C 1
ATOM 680 O O . LYS A 1 95 ? 20.299 -7.278 -3.160 1.00 79.50 95 LYS A O 1
ATOM 685 N N . TYR A 1 96 ? 20.035 -6.038 -1.294 1.00 81.44 96 TYR A N 1
ATOM 686 C CA . TYR A 1 96 ? 19.617 -7.128 -0.432 1.00 81.44 96 TYR A CA 1
ATOM 687 C C . TYR A 1 96 ? 18.305 -6.771 0.236 1.00 81.44 96 TYR A C 1
ATOM 689 O O . TYR A 1 96 ? 18.182 -5.687 0.812 1.00 81.44 96 TYR A O 1
ATOM 697 N N . CYS A 1 97 ? 17.401 -7.740 0.230 1.00 85.06 97 CYS A N 1
ATOM 698 C CA . CYS A 1 97 ? 16.185 -7.760 1.017 1.00 85.06 97 CYS A CA 1
ATOM 699 C C . CYS A 1 97 ? 16.403 -7.226 2.443 1.00 85.06 97 CYS A C 1
ATOM 701 O O . CYS A 1 97 ? 17.241 -7.779 3.170 1.00 85.06 97 CYS A O 1
ATOM 703 N N . PRO A 1 98 ? 15.673 -6.182 2.871 1.00 85.88 98 PRO A N 1
ATOM 704 C CA . PRO A 1 98 ? 15.692 -5.764 4.264 1.00 85.88 98 PRO A CA 1
ATOM 705 C C . PRO A 1 98 ? 15.233 -6.913 5.165 1.00 85.88 98 PRO A C 1
ATOM 707 O O . PRO A 1 98 ? 14.166 -7.498 4.961 1.00 85.88 98 PRO A O 1
ATOM 710 N N . VAL A 1 99 ? 16.060 -7.259 6.152 1.00 86.00 99 VAL A N 1
ATOM 711 C CA . VAL A 1 99 ? 15.848 -8.443 6.996 1.00 86.00 99 VAL A CA 1
ATOM 712 C C . VAL A 1 99 ? 14.540 -8.346 7.775 1.00 86.00 99 VAL A C 1
ATOM 714 O O . VAL A 1 99 ? 13.887 -9.355 7.994 1.00 86.00 99 VAL A O 1
ATOM 717 N N . GLU A 1 100 ? 14.111 -7.138 8.124 1.00 85.88 100 GLU A N 1
ATOM 718 C CA . GLU A 1 100 ? 12.867 -6.857 8.833 1.00 85.88 100 GLU A CA 1
ATOM 719 C C . GLU A 1 100 ? 11.601 -7.113 8.005 1.00 85.88 100 GLU A C 1
ATOM 721 O O . GLU A 1 100 ? 10.522 -7.191 8.582 1.00 85.88 100 GLU A O 1
ATOM 726 N N . LEU A 1 101 ? 11.699 -7.252 6.676 1.00 87.75 101 LEU A N 1
ATOM 727 C CA . LEU A 1 101 ? 10.570 -7.707 5.853 1.00 87.75 101 LEU A CA 1
ATOM 728 C C . LEU A 1 101 ? 10.400 -9.229 5.919 1.00 87.75 101 LEU A C 1
ATOM 730 O O . LEU A 1 101 ? 9.307 -9.735 5.686 1.00 87.75 101 LEU A O 1
ATOM 734 N N . LEU A 1 102 ? 11.474 -9.953 6.243 1.00 88.44 102 LEU A N 1
ATOM 735 C CA . LEU A 1 102 ? 11.485 -11.414 6.351 1.00 88.44 102 LEU A CA 1
ATOM 736 C C . LEU A 1 102 ? 11.286 -11.882 7.793 1.00 88.44 102 LEU A C 1
ATOM 738 O O . LEU A 1 102 ? 10.539 -12.827 8.031 1.00 88.44 102 LEU A O 1
ATOM 742 N N . HIS A 1 103 ? 11.939 -11.178 8.717 1.00 89.94 103 HIS A N 1
ATOM 743 C CA . HIS A 1 103 ? 12.024 -11.422 10.153 1.00 89.94 103 HIS A CA 1
ATOM 744 C C . HIS A 1 103 ? 11.641 -10.143 10.925 1.00 89.94 103 HIS A C 1
ATOM 746 O O . HIS A 1 103 ? 12.493 -9.517 11.569 1.00 89.94 103 HIS A O 1
ATOM 752 N N . PRO A 1 104 ? 10.389 -9.674 10.804 1.00 88.31 104 PRO A N 1
ATOM 753 C CA . PRO A 1 104 ? 9.938 -8.471 11.487 1.00 88.31 104 PRO A CA 1
ATOM 754 C C . PRO A 1 104 ? 9.953 -8.613 13.013 1.00 88.31 104 PRO A C 1
ATOM 756 O O . PRO A 1 104 ? 9.838 -9.716 13.547 1.00 88.31 104 PRO A O 1
ATOM 759 N N . PRO A 1 105 ? 10.064 -7.489 13.738 1.00 84.81 105 PRO A N 1
ATOM 760 C CA . PRO A 1 105 ? 10.013 -7.505 15.188 1.00 84.81 105 PRO A CA 1
ATOM 761 C C . PRO A 1 105 ? 8.599 -7.834 15.689 1.00 84.81 105 PRO A C 1
ATOM 763 O O . PRO A 1 105 ? 7.612 -7.202 15.310 1.00 84.81 105 PRO A O 1
ATOM 766 N N . GLU A 1 106 ? 8.529 -8.782 16.621 1.00 85.06 106 GLU A N 1
ATOM 767 C CA . GLU A 1 106 ? 7.283 -9.262 17.228 1.00 85.06 106 GLU A CA 1
ATOM 768 C C . GLU A 1 106 ? 6.521 -8.191 18.020 1.00 85.06 106 GLU A C 1
ATOM 770 O O . GLU A 1 106 ? 5.318 -8.321 18.256 1.00 85.06 106 GLU A O 1
ATOM 775 N N . ASP A 1 107 ? 7.216 -7.158 18.500 1.00 81.69 107 ASP A N 1
ATOM 776 C CA . ASP A 1 107 ? 6.678 -6.145 19.408 1.00 81.69 107 ASP A CA 1
ATOM 777 C C . ASP A 1 107 ? 5.895 -5.026 18.701 1.00 81.69 107 ASP A C 1
ATOM 779 O O . ASP A 1 107 ? 5.279 -4.210 19.386 1.00 81.69 107 ASP A O 1
ATOM 783 N N . CYS A 1 108 ? 5.848 -5.021 17.360 1.00 83.56 108 CYS A N 1
ATOM 784 C CA . CYS A 1 108 ? 5.111 -4.046 16.543 1.00 83.56 108 CYS A CA 1
ATOM 785 C C . CYS A 1 108 ? 5.437 -2.574 16.863 1.00 83.56 108 CYS A C 1
ATOM 787 O O . CYS A 1 108 ? 4.602 -1.691 16.646 1.00 83.56 108 CYS A O 1
ATOM 789 N N . ASN A 1 109 ? 6.615 -2.299 17.424 1.00 76.31 109 ASN A N 1
ATOM 790 C CA . ASN A 1 109 ? 6.979 -0.953 17.841 1.00 76.31 109 ASN A CA 1
ATOM 791 C C . ASN A 1 109 ? 7.314 -0.061 16.642 1.00 76.31 109 ASN A C 1
ATOM 793 O O . ASN A 1 109 ? 7.907 -0.489 15.651 1.00 76.31 109 ASN A O 1
ATOM 797 N N . VAL A 1 110 ? 6.981 1.225 16.759 1.00 68.69 110 VAL A N 1
ATOM 798 C CA . VAL A 1 110 ? 7.279 2.211 15.716 1.00 68.69 110 VAL A CA 1
ATOM 799 C C . VAL A 1 110 ? 8.745 2.612 15.794 1.00 68.69 110 VAL A C 1
ATOM 801 O O . VAL A 1 110 ? 9.137 3.441 16.618 1.00 68.69 110 VAL A O 1
ATOM 804 N N . ASN A 1 111 ? 9.560 2.034 14.919 1.00 69.94 111 ASN A N 1
ATOM 805 C CA . ASN A 1 111 ? 10.965 2.386 14.788 1.00 69.94 111 ASN A CA 1
ATOM 806 C C . ASN A 1 111 ? 11.222 2.991 13.404 1.00 69.94 111 ASN A C 1
ATOM 808 O O . ASN A 1 111 ? 11.006 2.342 12.385 1.00 69.94 111 ASN A O 1
ATOM 812 N N . ALA A 1 112 ? 11.702 4.237 13.395 1.00 62.81 112 ALA A N 1
ATOM 813 C CA . ALA A 1 112 ? 12.022 5.003 12.191 1.00 62.81 112 ALA A CA 1
ATOM 814 C C . ALA A 1 112 ? 13.051 4.312 11.280 1.00 62.81 112 ALA A C 1
ATOM 816 O O . ALA A 1 112 ? 13.113 4.602 10.092 1.00 62.81 112 ALA A O 1
ATOM 817 N N . SER A 1 113 ? 13.869 3.417 11.840 1.00 70.56 113 SER A N 1
ATOM 818 C CA . SER A 1 113 ? 14.886 2.675 11.097 1.00 70.56 113 SER A CA 1
ATOM 819 C C . SER A 1 113 ? 14.328 1.487 10.309 1.00 70.56 113 SER A C 1
ATOM 821 O O . SER A 1 113 ? 15.081 0.872 9.560 1.00 70.56 113 SER A O 1
ATOM 823 N N . LEU A 1 114 ? 13.055 1.120 10.490 1.00 76.06 114 LEU A N 1
ATOM 824 C CA . LEU A 1 114 ? 12.447 -0.009 9.784 1.00 76.06 114 LEU A CA 1
ATOM 825 C C . LEU A 1 114 ? 12.069 0.382 8.350 1.00 76.06 114 LEU A C 1
ATOM 827 O O . LEU A 1 114 ? 11.638 1.504 8.089 1.00 76.06 114 LEU A O 1
ATOM 831 N N . SER A 1 115 ? 12.197 -0.562 7.417 1.00 80.12 115 SER A N 1
ATOM 832 C CA . SER A 1 115 ? 11.953 -0.319 5.987 1.00 80.12 115 SER A CA 1
ATOM 833 C C . SER A 1 115 ? 10.499 -0.027 5.601 1.00 80.12 115 SER A C 1
ATOM 835 O O . SER A 1 115 ? 10.245 0.420 4.483 1.00 80.12 115 SER A O 1
ATOM 837 N N . PHE A 1 116 ? 9.524 -0.282 6.477 1.00 85.06 116 PHE A N 1
ATOM 838 C CA . PHE A 1 116 ? 8.116 -0.066 6.150 1.00 85.06 116 PHE A CA 1
ATOM 839 C C . PHE A 1 116 ? 7.690 1.395 6.298 1.00 85.06 116 PHE A C 1
ATOM 841 O O . PHE A 1 116 ? 8.095 2.102 7.217 1.00 85.06 116 PHE A O 1
ATOM 848 N N . THR A 1 117 ? 6.801 1.830 5.410 1.00 88.75 117 THR A N 1
ATOM 849 C CA . THR A 1 117 ? 6.166 3.162 5.458 1.00 88.75 117 THR A CA 1
ATOM 850 C C . THR A 1 117 ? 4.748 3.086 6.007 1.00 88.75 117 THR A C 1
ATOM 852 O O . THR A 1 117 ? 4.282 4.033 6.639 1.00 88.75 117 THR A O 1
ATOM 855 N N . LEU A 1 118 ? 4.093 1.934 5.848 1.00 93.25 118 LEU A N 1
ATOM 856 C CA . LEU A 1 118 ? 2.837 1.607 6.504 1.00 93.25 118 LEU A CA 1
ATOM 857 C C . LEU A 1 118 ? 2.913 0.177 7.042 1.00 93.25 118 LEU A C 1
ATOM 859 O O . LEU A 1 118 ? 3.113 -0.761 6.272 1.00 93.25 118 LEU A O 1
ATOM 863 N N . GLN A 1 119 ? 2.726 -0.006 8.347 1.00 94.38 119 GLN A N 1
ATOM 864 C CA . GLN A 1 119 ? 2.626 -1.325 8.968 1.00 94.38 119 GLN A CA 1
ATOM 865 C C . GLN A 1 119 ? 1.290 -1.490 9.689 1.00 94.38 119 GLN A C 1
ATOM 867 O O . GLN A 1 119 ? 0.886 -0.642 10.482 1.00 94.38 119 GLN A O 1
ATOM 872 N N . ILE A 1 120 ? 0.624 -2.616 9.448 1.00 96.44 120 ILE A N 1
ATOM 873 C CA . ILE A 1 120 ? -0.521 -3.081 10.229 1.00 96.44 120 ILE A CA 1
ATOM 874 C C . ILE A 1 120 ? -0.079 -4.333 10.973 1.00 96.44 120 ILE A C 1
ATOM 876 O O . ILE A 1 120 ? 0.323 -5.313 10.346 1.00 96.44 120 ILE A O 1
ATOM 880 N N . CYS A 1 121 ? -0.114 -4.284 12.302 1.00 95.19 121 CYS A N 1
ATOM 881 C CA . CYS A 1 121 ? 0.549 -5.272 13.141 1.00 95.19 121 CYS A CA 1
ATOM 882 C C . CYS A 1 121 ? -0.351 -5.794 14.265 1.00 95.19 121 CYS A C 1
ATOM 884 O O . CYS A 1 121 ? -0.946 -4.999 14.989 1.00 95.19 121 CYS A O 1
ATOM 886 N N . ARG A 1 122 ? -0.425 -7.118 14.457 1.00 94.75 122 ARG A N 1
ATOM 887 C CA . ARG A 1 122 ? -1.280 -7.761 15.482 1.00 94.75 122 ARG A CA 1
ATOM 888 C C . ARG A 1 122 ? -2.742 -7.322 15.373 1.00 94.75 122 ARG A C 1
ATOM 890 O O . ARG A 1 122 ? -3.276 -6.680 16.277 1.00 94.75 122 ARG A O 1
ATOM 897 N N . VAL A 1 123 ? -3.362 -7.664 14.246 1.00 95.88 123 VAL A N 1
ATOM 898 C CA . VAL A 1 123 ? -4.769 -7.354 13.960 1.00 95.88 123 VAL A CA 1
ATOM 899 C C . VAL A 1 123 ? -5.495 -8.614 13.515 1.00 95.88 123 VAL A C 1
ATOM 901 O O . VAL A 1 123 ? -5.006 -9.345 12.657 1.00 95.88 123 VAL A O 1
ATOM 904 N N . GLU A 1 124 ? -6.672 -8.888 14.073 1.00 96.00 124 GLU A N 1
ATOM 905 C CA . GLU A 1 124 ? -7.433 -10.076 13.671 1.00 96.00 124 GLU A CA 1
ATOM 906 C C . GLU A 1 124 ? -8.008 -9.884 12.263 1.00 96.00 124 GLU A C 1
ATOM 908 O O . GLU A 1 124 ? -7.732 -10.692 11.375 1.00 96.00 124 GLU A O 1
ATOM 913 N N . ASP A 1 125 ? -8.725 -8.779 12.037 1.00 97.19 125 ASP A N 1
ATOM 914 C CA . ASP A 1 125 ? -9.413 -8.519 10.771 1.00 97.19 125 ASP A CA 1
ATOM 915 C C . ASP A 1 125 ? -9.118 -7.121 10.204 1.00 97.19 125 ASP A C 1
ATOM 917 O O . ASP A 1 125 ? -9.349 -6.096 10.851 1.00 97.19 125 ASP A O 1
ATOM 921 N N . VAL A 1 126 ? -8.674 -7.070 8.946 1.00 98.50 126 VAL A N 1
ATOM 922 C CA . VAL A 1 126 ? -8.542 -5.836 8.159 1.00 98.50 126 VAL A CA 1
ATOM 923 C C . VAL A 1 126 ? -9.520 -5.871 6.990 1.00 98.50 126 VAL A C 1
ATOM 925 O O . VAL A 1 126 ? -9.433 -6.744 6.128 1.00 98.50 126 VAL A O 1
ATOM 928 N N . ILE A 1 127 ? -10.439 -4.907 6.937 1.00 98.44 127 ILE A N 1
ATOM 929 C CA . ILE A 1 127 ? -11.439 -4.768 5.873 1.00 98.44 127 ILE A CA 1
ATOM 930 C C . ILE A 1 127 ? -11.179 -3.469 5.113 1.00 98.44 127 ILE A C 1
ATOM 932 O O . ILE A 1 127 ? -11.279 -2.374 5.670 1.00 98.44 127 ILE A O 1
ATOM 936 N N . VAL A 1 128 ? -10.888 -3.585 3.822 1.00 98.62 128 VAL A N 1
ATOM 937 C CA . VAL A 1 128 ? -10.515 -2.469 2.951 1.00 98.62 128 VAL A CA 1
ATOM 938 C C . VAL A 1 128 ? -11.618 -2.229 1.928 1.00 98.62 128 VAL A C 1
ATOM 940 O O . VAL A 1 128 ? -11.780 -3.002 0.991 1.00 98.62 128 VAL A O 1
ATOM 943 N N . LYS A 1 129 ? -12.384 -1.150 2.108 1.00 98.31 129 LYS A N 1
ATOM 944 C CA . LYS A 1 129 ? -13.360 -0.611 1.139 1.00 98.31 129 LYS A CA 1
ATOM 945 C C . LYS A 1 129 ? -12.914 0.722 0.533 1.00 98.31 129 LYS A C 1
ATOM 947 O O . LYS A 1 129 ? -13.480 1.124 -0.481 1.00 98.31 129 LYS A O 1
ATOM 952 N N . GLY A 1 130 ? -11.972 1.406 1.184 1.00 97.94 130 GLY A N 1
ATOM 953 C CA . GLY A 1 130 ? -11.270 2.600 0.706 1.00 97.94 130 GLY A CA 1
ATOM 954 C C . GLY A 1 130 ? -9.863 2.270 0.210 1.00 97.94 130 GLY A C 1
ATOM 955 O O . GLY A 1 130 ? -9.677 1.248 -0.442 1.00 97.94 130 GLY A O 1
ATOM 956 N N . SER A 1 131 ? -8.876 3.108 0.527 1.00 97.81 131 SER A N 1
ATOM 957 C CA . SER A 1 131 ? -7.495 2.959 0.047 1.00 97.81 131 SER A CA 1
ATOM 958 C C . SER A 1 131 ? -6.498 2.758 1.192 1.00 97.81 131 SER A C 1
ATOM 960 O O . SER A 1 131 ? -6.565 3.451 2.210 1.00 97.81 131 SER A O 1
ATOM 962 N N . ILE A 1 132 ? -5.566 1.822 1.021 1.00 98.50 132 ILE A N 1
ATOM 963 C CA . ILE A 1 132 ? -4.329 1.719 1.802 1.00 98.50 132 ILE A CA 1
ATOM 964 C C . ILE A 1 132 ? -3.169 1.988 0.848 1.00 98.50 132 ILE A C 1
ATOM 966 O O . ILE A 1 132 ? -2.990 1.253 -0.121 1.00 98.50 132 ILE A O 1
ATOM 970 N N . GLU A 1 133 ? -2.379 3.020 1.125 1.00 96.25 133 GLU A N 1
ATOM 971 C CA . GLU A 1 133 ? -1.310 3.491 0.243 1.00 96.25 133 GLU A CA 1
ATOM 972 C C . GLU A 1 133 ? 0.035 3.537 0.962 1.00 96.25 133 GLU A C 1
ATOM 974 O O . GLU A 1 133 ? 0.147 4.119 2.044 1.00 96.25 133 GLU A O 1
ATOM 979 N N . GLY A 1 134 ? 1.073 2.969 0.346 1.00 92.38 134 GLY A N 1
ATOM 980 C CA . GLY A 1 134 ? 2.432 3.155 0.842 1.00 92.38 134 GLY A CA 1
ATOM 981 C C . GLY A 1 134 ? 3.547 2.546 0.010 1.00 92.38 134 GLY A C 1
ATOM 982 O O . GLY A 1 134 ? 3.315 1.652 -0.793 1.00 92.38 134 GLY A O 1
ATOM 983 N N . SER A 1 135 ? 4.777 3.031 0.198 1.00 89.69 135 SER A N 1
ATOM 984 C CA . SER A 1 135 ? 5.964 2.521 -0.514 1.00 89.69 135 SER A CA 1
ATOM 985 C C . SER A 1 135 ? 6.312 1.093 -0.114 1.00 89.69 135 SER A C 1
ATOM 987 O O . SER A 1 135 ? 6.721 0.287 -0.939 1.00 89.69 135 SER A O 1
ATOM 989 N N . VAL A 1 136 ? 6.163 0.786 1.169 1.00 91.81 136 VAL A N 1
ATOM 990 C CA . VAL A 1 136 ? 6.399 -0.532 1.756 1.00 91.81 136 VAL A CA 1
ATOM 991 C C . VAL A 1 136 ? 5.271 -0.755 2.751 1.00 91.81 136 VAL A C 1
ATOM 993 O O . VAL A 1 136 ? 5.308 -0.222 3.866 1.00 91.81 136 VAL A O 1
ATOM 996 N N . VAL A 1 137 ? 4.246 -1.474 2.298 1.00 94.88 137 VAL A N 1
ATOM 997 C CA . VAL A 1 137 ? 3.036 -1.793 3.062 1.00 94.88 137 VAL A CA 1
ATOM 998 C C . VAL A 1 137 ? 3.205 -3.181 3.656 1.00 94.88 137 VAL A C 1
ATOM 1000 O O . VAL A 1 137 ? 3.311 -4.157 2.919 1.00 94.88 137 VAL A O 1
ATOM 1003 N N . HIS A 1 138 ? 3.218 -3.285 4.978 1.00 94.44 138 HIS A N 1
ATOM 1004 C CA . HIS A 1 138 ? 3.492 -4.537 5.669 1.00 94.44 138 HIS A CA 1
ATOM 1005 C C . HIS A 1 138 ? 2.341 -4.937 6.596 1.00 94.44 138 HIS A C 1
ATOM 1007 O O . HIS A 1 138 ? 1.963 -4.195 7.500 1.00 94.44 138 HIS A O 1
ATOM 1013 N N . PHE A 1 139 ? 1.806 -6.138 6.396 1.00 96.44 139 PHE A N 1
ATOM 1014 C CA . PHE A 1 139 ? 0.838 -6.770 7.288 1.00 96.44 139 PHE A CA 1
ATOM 1015 C C . PHE A 1 139 ? 1.553 -7.840 8.110 1.00 96.44 139 PHE A C 1
ATOM 1017 O O . PHE A 1 139 ? 1.875 -8.897 7.579 1.00 96.44 139 PHE A O 1
ATOM 1024 N N . HIS A 1 140 ? 1.780 -7.597 9.398 1.00 95.12 140 HIS A N 1
ATOM 1025 C CA . HIS A 1 140 ? 2.472 -8.534 10.285 1.00 95.12 140 HIS A CA 1
ATOM 1026 C C . HIS A 1 140 ? 1.546 -9.042 11.388 1.00 95.12 140 HIS A C 1
ATOM 1028 O O . HIS A 1 140 ? 0.820 -8.260 11.996 1.00 95.12 140 HIS A O 1
ATOM 1034 N N . LEU A 1 141 ? 1.554 -10.348 11.673 1.00 94.69 141 LEU A N 1
ATOM 1035 C CA . LEU A 1 141 ? 0.643 -10.946 12.663 1.00 94.69 141 LEU A CA 1
ATOM 1036 C C . LEU A 1 141 ? -0.826 -10.550 12.413 1.00 94.69 141 LEU A C 1
ATOM 1038 O O . LEU A 1 141 ? -1.598 -10.326 13.346 1.00 94.69 141 LEU A O 1
ATOM 1042 N N . VAL A 1 142 ? -1.193 -10.421 11.136 1.00 96.25 142 VAL A N 1
ATOM 1043 C CA . VAL A 1 142 ? -2.568 -10.186 10.702 1.00 96.25 142 VAL A CA 1
ATOM 1044 C C . VAL A 1 142 ? -3.175 -11.524 10.317 1.00 96.25 142 VAL A C 1
ATOM 1046 O O . VAL A 1 142 ? -2.531 -12.309 9.619 1.00 96.25 142 VAL A O 1
ATOM 1049 N N . ARG A 1 143 ? -4.400 -11.818 10.764 1.00 95.75 143 ARG A N 1
ATOM 1050 C CA . ARG A 1 143 ? -5.046 -13.097 10.424 1.00 95.75 143 ARG A CA 1
ATOM 1051 C C . ARG A 1 143 ? -5.824 -13.008 9.123 1.00 95.75 143 ARG A C 1
ATOM 1053 O O . ARG A 1 143 ? -5.600 -13.831 8.236 1.00 95.75 143 ARG A O 1
ATOM 1060 N N . THR A 1 144 ? -6.695 -12.015 8.987 1.00 97.94 144 THR A N 1
ATOM 1061 C CA . THR A 1 144 ? -7.538 -11.863 7.800 1.00 97.94 144 THR A CA 1
ATOM 1062 C C . THR A 1 144 ? -7.369 -10.487 7.177 1.00 97.94 144 THR A C 1
ATOM 1064 O O . THR A 1 144 ? -7.551 -9.469 7.840 1.00 97.94 144 THR A O 1
ATOM 1067 N N . VAL A 1 145 ? -7.111 -10.453 5.871 1.00 98.62 145 VAL A N 1
ATOM 1068 C CA . VAL A 1 145 ? -7.218 -9.239 5.054 1.00 98.62 145 VAL A CA 1
ATOM 1069 C C . VAL A 1 145 ? -8.305 -9.456 4.005 1.00 98.62 145 VAL A C 1
ATOM 1071 O O . VAL A 1 145 ? -8.247 -10.404 3.221 1.00 98.62 145 VAL A O 1
ATOM 1074 N N . VAL A 1 146 ? -9.307 -8.580 3.991 1.00 98.62 146 VAL A N 1
ATOM 1075 C CA . VAL A 1 146 ? -10.385 -8.561 2.998 1.00 98.62 146 VAL A CA 1
ATOM 1076 C C . VAL A 1 146 ? -10.330 -7.241 2.246 1.00 98.62 146 VAL A C 1
ATOM 1078 O O . VAL A 1 146 ? -10.596 -6.184 2.815 1.00 98.62 146 VAL A O 1
ATOM 1081 N N . VAL A 1 147 ? -10.016 -7.302 0.958 1.00 98.69 147 VAL A N 1
ATOM 1082 C CA . VAL A 1 147 ? -10.105 -6.165 0.041 1.00 98.69 147 VAL A CA 1
ATOM 1083 C C . VAL A 1 147 ? -11.422 -6.281 -0.709 1.00 98.69 147 VAL A C 1
ATOM 1085 O O . VAL A 1 147 ? -11.585 -7.149 -1.562 1.00 98.69 147 VAL A O 1
ATOM 1088 N N . GLU A 1 148 ? -12.383 -5.438 -0.358 1.00 98.38 148 GLU A N 1
ATOM 1089 C CA . GLU A 1 148 ? -13.708 -5.384 -0.981 1.00 98.38 148 GLU A CA 1
ATOM 1090 C C . GLU A 1 148 ? -13.632 -4.806 -2.397 1.00 98.38 148 GLU A C 1
ATOM 1092 O O . GLU A 1 148 ? -12.648 -4.171 -2.756 1.00 98.38 148 GLU A O 1
ATOM 1097 N N . SER A 1 149 ? -14.683 -4.966 -3.206 1.00 97.81 149 SER A N 1
ATOM 1098 C CA . SER A 1 149 ? -14.666 -4.553 -4.623 1.00 97.81 149 SER A CA 1
ATOM 1099 C C . SER A 1 149 ? -14.367 -3.069 -4.870 1.00 97.81 149 SER A C 1
ATOM 1101 O O . SER A 1 149 ? -13.884 -2.722 -5.941 1.00 97.81 149 SER A O 1
ATOM 1103 N N . SER A 1 150 ? -14.671 -2.184 -3.914 1.00 96.31 150 SER A N 1
ATOM 1104 C CA . SER A 1 150 ? -14.321 -0.756 -3.987 1.00 96.31 150 SER A CA 1
ATOM 1105 C C . SER A 1 150 ? -12.969 -0.423 -3.353 1.00 96.31 150 SER A C 1
ATOM 1107 O O . SER A 1 150 ? -12.536 0.724 -3.425 1.00 96.31 150 SER A O 1
ATOM 1109 N N . GLY A 1 151 ? -12.364 -1.390 -2.665 1.00 98.06 151 GLY A N 1
ATOM 1110 C CA . GLY A 1 151 ? -11.140 -1.224 -1.908 1.00 98.06 151 GLY A CA 1
ATOM 1111 C C . GLY A 1 151 ? -9.888 -1.388 -2.758 1.00 98.06 151 GLY A C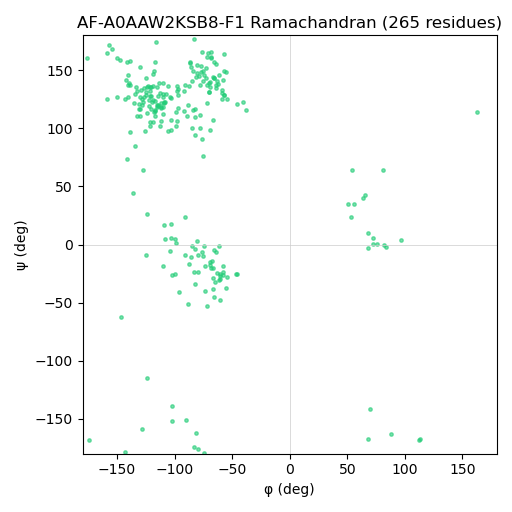 1
ATOM 1112 O O . GLY A 1 151 ? -9.881 -2.117 -3.753 1.00 98.06 151 GLY A O 1
ATOM 1113 N N . ALA A 1 152 ? -8.816 -0.735 -2.322 1.00 98.38 152 ALA A N 1
ATOM 1114 C CA . ALA A 1 152 ? -7.502 -0.849 -2.928 1.00 98.38 152 ALA A CA 1
ATOM 1115 C C . ALA A 1 152 ? -6.394 -0.892 -1.867 1.00 98.38 152 ALA A C 1
ATOM 1117 O O . ALA A 1 152 ? -6.412 -0.129 -0.902 1.00 98.38 152 ALA A O 1
ATOM 1118 N N . ILE A 1 153 ? -5.406 -1.759 -2.077 1.00 98.56 153 ILE A N 1
ATOM 1119 C CA . ILE A 1 153 ? -4.087 -1.674 -1.442 1.00 98.56 153 ILE A CA 1
ATOM 1120 C C . ILE A 1 153 ? -3.095 -1.344 -2.556 1.00 98.56 153 ILE A C 1
ATOM 1122 O O . ILE A 1 153 ? -2.944 -2.122 -3.500 1.00 98.56 153 ILE A O 1
ATOM 1126 N N . SER A 1 154 ? -2.441 -0.188 -2.480 1.00 96.31 154 SER A N 1
ATOM 1127 C CA . SER A 1 154 ? -1.554 0.296 -3.534 1.00 96.31 154 SER A CA 1
ATOM 1128 C C . SER A 1 154 ? -0.185 0.685 -2.996 1.00 96.31 154 SER A C 1
ATOM 1130 O O . SER A 1 154 ? -0.054 1.550 -2.137 1.00 96.31 154 SER A O 1
ATOM 1132 N N . ALA A 1 155 ? 0.844 0.098 -3.591 1.00 93.88 155 ALA A N 1
ATOM 1133 C CA . ALA A 1 155 ? 2.215 0.580 -3.539 1.00 93.88 155 ALA A CA 1
ATOM 1134 C C . ALA A 1 155 ? 2.664 1.138 -4.900 1.00 93.88 155 ALA A C 1
ATOM 1136 O O . ALA A 1 155 ? 3.852 1.269 -5.179 1.00 93.88 155 ALA A O 1
ATOM 1137 N N . SER A 1 156 ? 1.717 1.424 -5.796 1.00 91.81 156 SER A N 1
ATOM 1138 C CA . SER A 1 156 ? 2.035 1.766 -7.182 1.00 91.81 156 SER A CA 1
ATOM 1139 C C . SER A 1 156 ? 2.691 3.140 -7.288 1.00 91.81 156 SER A C 1
ATOM 1141 O O . SER A 1 156 ? 2.178 4.109 -6.738 1.00 91.81 156 SER A O 1
ATOM 1143 N N . GLY A 1 157 ? 3.803 3.226 -8.014 1.00 87.94 157 GLY A N 1
ATOM 1144 C CA . GLY A 1 157 ? 4.579 4.452 -8.195 1.00 87.94 157 GLY A CA 1
ATOM 1145 C C . GLY A 1 157 ? 5.285 4.967 -6.944 1.00 87.94 157 GLY A C 1
ATOM 1146 O O . GLY A 1 157 ? 5.811 6.073 -6.947 1.00 87.94 157 GLY A O 1
ATOM 1147 N N . LEU A 1 158 ? 5.307 4.172 -5.874 1.00 88.25 158 LEU A N 1
ATOM 1148 C CA . LEU A 1 158 ? 5.923 4.531 -4.597 1.00 88.25 158 LEU A CA 1
ATOM 1149 C C . LEU A 1 158 ? 7.281 3.840 -4.383 1.00 88.25 158 LEU A C 1
ATOM 1151 O O . LEU A 1 158 ? 7.763 3.755 -3.253 1.00 88.25 158 LEU A O 1
ATOM 1155 N N . GLY A 1 159 ? 7.877 3.330 -5.461 1.00 87.38 159 GLY A N 1
ATOM 1156 C CA . GLY A 1 159 ? 9.229 2.790 -5.508 1.00 87.38 159 GLY A CA 1
ATOM 1157 C C . GLY A 1 159 ? 10.271 3.844 -5.866 1.00 87.38 159 GLY A C 1
ATOM 1158 O O . GLY A 1 159 ? 10.130 5.032 -5.586 1.00 87.38 159 GLY A O 1
ATOM 1159 N N . CYS A 1 160 ? 11.350 3.405 -6.502 1.00 86.12 160 CYS A N 1
ATOM 1160 C CA . CYS A 1 160 ? 12.503 4.254 -6.763 1.00 86.12 160 CYS A CA 1
ATOM 1161 C C . CYS A 1 160 ? 12.403 4.962 -8.106 1.00 86.12 160 CYS A C 1
ATOM 1163 O O . CYS A 1 160 ? 12.075 4.345 -9.120 1.00 86.12 160 CYS A O 1
ATOM 1165 N N . ILE A 1 161 ? 12.764 6.244 -8.138 1.00 83.06 161 ILE A N 1
ATOM 1166 C CA . ILE A 1 161 ? 13.080 6.925 -9.392 1.00 83.06 161 ILE A CA 1
ATOM 1167 C C . ILE A 1 161 ? 14.491 6.496 -9.797 1.00 83.06 161 ILE A C 1
ATOM 1169 O O . ILE A 1 161 ? 15.478 6.796 -9.126 1.00 83.06 161 ILE A O 1
ATOM 1173 N N . GLY A 1 162 ? 14.595 5.730 -10.880 1.00 75.69 162 GLY A N 1
ATOM 1174 C CA . GLY A 1 162 ? 15.800 4.939 -11.115 1.00 75.69 162 GLY A CA 1
ATOM 1175 C C . GLY A 1 162 ? 15.903 3.796 -10.100 1.00 75.69 162 GLY A C 1
ATOM 1176 O O . GLY A 1 162 ? 14.904 3.159 -9.781 1.00 75.69 162 GLY A O 1
ATOM 1177 N N . GLY A 1 163 ? 17.105 3.481 -9.623 1.00 81.38 163 GLY A N 1
ATOM 1178 C CA . GLY A 1 163 ? 17.354 2.349 -8.721 1.00 81.38 163 GLY A CA 1
ATOM 1179 C C . GLY A 1 163 ? 18.186 1.245 -9.370 1.00 81.38 163 GLY A C 1
ATOM 1180 O O . GLY A 1 163 ? 18.780 1.444 -10.430 1.00 81.38 163 GLY A O 1
ATOM 1181 N N . LEU A 1 164 ? 18.255 0.084 -8.715 1.00 86.06 164 LEU A N 1
ATOM 1182 C CA . LEU A 1 164 ? 19.125 -1.031 -9.118 1.00 86.06 164 LEU A CA 1
ATOM 1183 C C . LEU A 1 164 ? 18.920 -1.492 -10.561 1.00 86.06 164 LEU A C 1
ATOM 1185 O O . LEU A 1 164 ? 19.878 -1.846 -11.246 1.00 86.06 164 LEU A O 1
ATOM 1189 N N . GLY A 1 165 ? 17.667 -1.477 -11.003 1.00 85.12 165 GLY A N 1
ATOM 1190 C CA . GLY A 1 165 ? 17.246 -1.887 -12.329 1.00 85.12 165 GLY A CA 1
ATOM 1191 C C . GLY A 1 165 ? 17.229 -0.757 -13.347 1.00 85.12 165 GLY A C 1
ATOM 1192 O O . GLY A 1 165 ? 16.475 -0.843 -14.310 1.00 85.12 165 GLY A O 1
ATOM 1193 N N . HIS A 1 166 ? 17.987 0.326 -13.168 1.00 84.31 166 HIS A N 1
ATOM 1194 C CA . HIS A 1 166 ? 17.932 1.430 -14.123 1.00 84.31 166 HIS A CA 1
ATOM 1195 C C . HIS A 1 166 ? 18.426 0.994 -15.519 1.00 84.31 166 HIS A C 1
ATOM 1197 O O . HIS A 1 166 ? 19.459 0.339 -15.678 1.00 84.31 166 HIS A O 1
ATOM 1203 N N . GLY A 1 167 ? 17.695 1.379 -16.562 1.00 78.00 167 GLY A N 1
ATOM 1204 C CA . GLY A 1 167 ? 18.078 1.169 -17.958 1.00 78.00 167 GLY A CA 1
ATOM 1205 C C . GLY A 1 167 ? 19.037 2.231 -18.480 1.00 78.00 167 GLY A C 1
ATOM 1206 O O . GLY A 1 167 ? 19.512 3.107 -17.746 1.00 78.00 167 GLY A O 1
ATOM 1207 N N . ALA A 1 168 ? 19.320 2.158 -19.781 1.00 79.19 168 ALA A N 1
ATOM 1208 C CA . ALA A 1 168 ? 20.109 3.181 -20.453 1.00 79.19 168 ALA A CA 1
ATOM 1209 C C . ALA A 1 168 ? 19.356 4.519 -20.458 1.00 79.19 168 ALA A C 1
ATOM 1211 O O . ALA A 1 168 ? 18.132 4.565 -20.598 1.00 79.19 168 ALA A O 1
ATOM 1212 N N . ARG A 1 169 ? 20.101 5.617 -20.305 1.00 77.44 169 ARG A N 1
ATOM 1213 C CA . ARG A 1 169 ? 19.554 6.978 -20.273 1.00 77.44 169 ARG A CA 1
ATOM 1214 C C . ARG A 1 169 ? 19.952 7.735 -21.530 1.00 77.44 169 ARG A C 1
ATOM 1216 O O . ARG A 1 169 ? 21.133 7.795 -21.867 1.00 77.44 169 ARG A O 1
ATOM 1223 N N . LEU A 1 170 ? 18.973 8.342 -22.192 1.00 73.94 170 LEU A N 1
ATOM 1224 C CA . LEU A 1 170 ? 19.216 9.279 -23.282 1.00 73.94 170 LEU A CA 1
ATOM 1225 C C . LEU A 1 170 ? 19.424 10.711 -22.754 1.00 73.94 170 LEU A C 1
ATOM 1227 O O . LEU A 1 170 ? 18.919 11.052 -21.682 1.00 73.94 170 LEU A O 1
ATOM 1231 N N . PRO A 1 171 ? 20.105 11.592 -23.516 1.00 71.44 171 PRO A N 1
ATOM 1232 C CA . PRO A 1 171 ? 20.321 12.991 -23.126 1.00 71.44 171 PRO A CA 1
ATOM 1233 C C . PRO A 1 171 ? 19.031 13.800 -22.928 1.00 71.44 171 PRO A C 1
ATOM 1235 O O . PRO A 1 171 ? 19.018 14.765 -22.174 1.00 71.44 171 PRO A O 1
ATOM 1238 N N . ASN A 1 172 ? 17.940 13.402 -23.590 1.00 70.00 172 ASN A N 1
ATOM 1239 C CA . ASN A 1 172 ? 16.611 14.001 -23.431 1.00 70.00 172 ASN A CA 1
ATOM 1240 C C . ASN A 1 172 ? 15.861 13.495 -22.180 1.00 70.00 172 ASN A C 1
ATOM 1242 O O . ASN A 1 172 ? 14.702 13.847 -21.980 1.00 70.00 172 ASN A O 1
ATOM 1246 N N . GLY A 1 173 ? 16.503 12.653 -21.366 1.00 70.75 173 GLY A N 1
ATOM 1247 C CA . GLY A 1 173 ? 15.970 12.103 -20.125 1.00 70.75 173 GLY A CA 1
ATOM 1248 C C . GLY A 1 173 ? 15.089 10.873 -20.272 1.00 70.75 173 GLY A C 1
ATOM 1249 O O . GLY A 1 173 ? 14.693 10.298 -19.259 1.00 70.75 173 GLY A O 1
ATOM 1250 N N . LEU A 1 174 ? 14.834 10.423 -21.502 1.00 74.44 174 LEU A N 1
ATOM 1251 C CA . LEU A 1 174 ? 14.109 9.184 -21.727 1.00 74.44 174 LEU A CA 1
ATOM 1252 C C . LEU A 1 174 ? 14.970 7.994 -21.303 1.00 74.44 174 LEU A C 1
ATOM 1254 O O . LEU A 1 174 ? 16.166 7.917 -21.600 1.00 74.44 174 LEU A O 1
ATOM 1258 N N . SER A 1 175 ? 14.357 7.063 -20.591 1.00 77.00 175 SER A N 1
ATOM 1259 C CA . SER A 1 175 ? 15.017 5.846 -20.139 1.00 77.00 175 SER A CA 1
ATOM 1260 C C . SER A 1 175 ? 13.982 4.764 -19.878 1.00 77.00 175 SER A C 1
ATOM 1262 O O . SER A 1 175 ? 12.780 5.021 -19.922 1.00 77.00 175 SER A O 1
ATOM 1264 N N . SER A 1 176 ? 14.462 3.556 -19.621 1.00 76.94 176 SER A N 1
ATOM 1265 C CA . SER A 1 176 ? 13.645 2.426 -19.192 1.00 76.94 176 SER A CA 1
ATOM 1266 C C . SER A 1 176 ? 14.084 1.993 -17.790 1.00 76.94 176 SER A C 1
ATOM 1268 O O . SER A 1 176 ? 15.204 2.297 -17.375 1.00 76.94 176 SER A O 1
ATOM 1270 N N . GLY A 1 177 ? 13.201 1.330 -17.050 1.00 80.94 177 GLY A N 1
ATOM 1271 C CA . GLY A 1 177 ? 13.490 0.697 -15.760 1.00 80.94 177 GLY A CA 1
ATOM 1272 C C . GLY A 1 177 ? 13.307 -0.814 -15.860 1.00 80.94 177 GLY A C 1
ATOM 1273 O O . GLY A 1 177 ? 12.867 -1.321 -16.894 1.00 80.94 177 GLY A O 1
ATOM 1274 N N . ALA A 1 178 ? 13.648 -1.538 -14.802 1.00 83.25 178 ALA A N 1
ATOM 1275 C CA . ALA A 1 178 ? 13.360 -2.960 -14.671 1.00 83.25 178 ALA A CA 1
ATOM 1276 C C . ALA A 1 178 ? 12.438 -3.217 -13.485 1.00 83.25 178 ALA A C 1
ATOM 1278 O O . ALA A 1 178 ? 12.469 -2.507 -12.480 1.00 83.25 178 ALA A O 1
ATOM 1279 N N . GLY A 1 179 ? 11.636 -4.268 -13.624 1.00 77.88 179 GLY A N 1
ATOM 1280 C CA . GLY A 1 179 ? 10.933 -4.862 -12.502 1.00 77.88 179 GLY A CA 1
ATOM 1281 C C . GLY A 1 179 ? 11.881 -5.693 -11.646 1.00 77.88 179 GLY A C 1
ATOM 1282 O O . GLY A 1 179 ? 12.989 -6.042 -12.054 1.00 77.88 179 GLY A O 1
ATOM 1283 N N . HIS A 1 180 ? 11.411 -6.034 -10.457 1.00 80.94 180 HIS A N 1
ATOM 1284 C CA . HIS A 1 180 ? 12.109 -6.956 -9.580 1.00 80.94 180 HIS A CA 1
ATOM 1285 C C . HIS A 1 180 ? 12.228 -8.351 -10.221 1.00 80.94 180 HIS A C 1
ATOM 1287 O O . HIS A 1 180 ? 11.297 -8.807 -10.887 1.00 80.94 180 HIS A O 1
ATOM 1293 N N . GLY A 1 181 ? 13.385 -9.001 -10.091 1.00 80.50 181 GLY A N 1
ATOM 1294 C CA . GLY A 1 181 ? 13.625 -10.364 -10.574 1.00 80.50 181 GLY A CA 1
ATO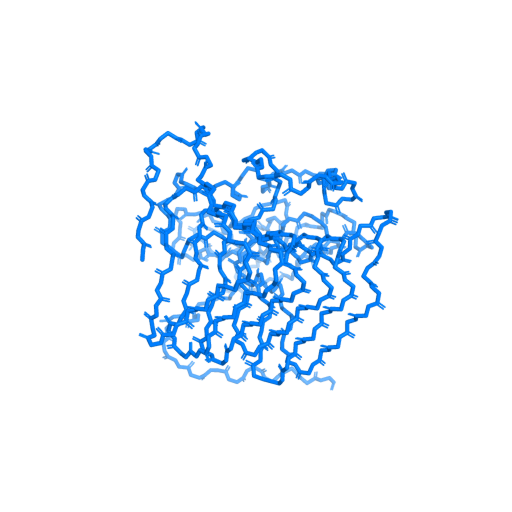M 1295 C C . GLY A 1 181 ? 13.739 -10.523 -12.095 1.00 80.50 181 GLY A C 1
ATOM 1296 O O . GLY A 1 181 ? 13.963 -11.632 -12.580 1.00 80.50 181 GLY A O 1
ATOM 1297 N N . GLY A 1 182 ? 13.619 -9.444 -12.877 1.00 82.50 182 GLY A N 1
ATOM 1298 C CA . GLY A 1 182 ? 13.560 -9.517 -14.339 1.00 82.50 182 GLY A CA 1
ATOM 1299 C C . GLY A 1 182 ? 14.187 -8.320 -15.045 1.00 82.50 182 GLY A C 1
ATOM 1300 O O . GLY A 1 182 ? 14.346 -7.248 -14.478 1.00 82.50 182 GLY A O 1
ATOM 1301 N N . ARG A 1 183 ? 14.566 -8.499 -16.317 1.00 85.12 183 ARG A N 1
ATOM 1302 C CA . ARG A 1 183 ? 15.082 -7.403 -17.149 1.00 85.12 183 ARG A CA 1
ATOM 1303 C C . ARG A 1 183 ? 13.927 -6.502 -17.596 1.00 85.12 183 ARG A C 1
ATOM 1305 O O . ARG A 1 183 ? 12.863 -6.988 -17.968 1.00 85.12 183 ARG A O 1
ATOM 1312 N N . GLY A 1 184 ? 14.166 -5.197 -17.605 1.00 84.00 184 GLY A N 1
ATOM 1313 C CA . GLY A 1 184 ? 13.252 -4.209 -18.161 1.00 84.00 184 GLY A CA 1
ATOM 1314 C C . GLY A 1 184 ? 13.082 -4.335 -19.673 1.00 84.00 184 GLY A C 1
ATOM 1315 O O . GLY A 1 184 ? 13.965 -4.838 -20.372 1.00 84.00 184 GLY A O 1
ATOM 1316 N N . GLY A 1 185 ? 11.959 -3.834 -20.187 1.00 83.25 185 GLY A N 1
ATOM 1317 C CA . GLY A 1 185 ? 11.699 -3.783 -21.624 1.00 83.25 185 GLY A CA 1
ATOM 1318 C C . GLY A 1 185 ? 12.596 -2.771 -22.341 1.00 83.25 185 GLY A C 1
ATOM 1319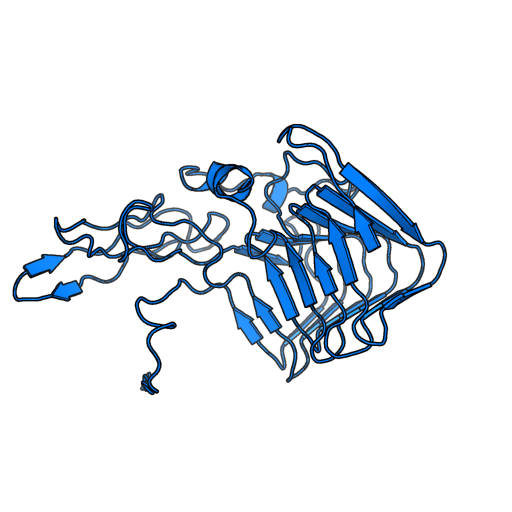 O O . GLY A 1 185 ? 12.836 -1.669 -21.837 1.00 83.25 185 GLY A O 1
ATOM 1320 N N . ASP A 1 186 ? 13.080 -3.138 -23.527 1.00 84.94 186 ASP A N 1
ATOM 1321 C CA . ASP A 1 186 ? 13.784 -2.217 -24.418 1.00 84.94 186 ASP A CA 1
ATOM 1322 C C . ASP A 1 186 ? 12.785 -1.256 -25.098 1.00 84.94 186 ASP A C 1
ATOM 1324 O O . ASP A 1 186 ? 11.633 -1.610 -25.354 1.00 84.94 186 ASP A O 1
ATOM 1328 N N . ALA A 1 187 ? 13.219 -0.034 -25.404 1.00 80.00 187 ALA A N 1
ATOM 1329 C CA . ALA A 1 187 ? 12.380 1.004 -26.000 1.00 80.00 187 ALA A CA 1
ATOM 1330 C C . ALA A 1 187 ? 13.034 1.635 -27.237 1.00 80.00 187 ALA A C 1
ATOM 1332 O O . ALA A 1 187 ? 14.257 1.701 -27.360 1.00 80.00 187 ALA A O 1
ATOM 1333 N N . TYR A 1 188 ? 12.204 2.147 -28.148 1.00 82.94 188 TYR A N 1
ATOM 1334 C CA . TYR A 1 188 ? 12.636 2.908 -29.320 1.00 82.94 188 TYR A CA 1
ATOM 1335 C C . TYR A 1 188 ? 11.915 4.250 -29.364 1.00 82.94 188 TYR A C 1
ATOM 1337 O O . TYR A 1 188 ? 10.686 4.304 -29.346 1.00 82.94 188 TYR A O 1
ATOM 1345 N N . TYR A 1 189 ? 12.674 5.338 -29.467 1.00 77.19 189 TYR A N 1
ATOM 1346 C CA . TYR A 1 189 ? 12.121 6.686 -29.568 1.00 77.19 189 TYR A CA 1
ATOM 1347 C C . TYR A 1 189 ? 12.924 7.526 -30.556 1.00 77.19 189 TYR A C 1
ATOM 1349 O O . TYR A 1 189 ? 14.147 7.612 -30.460 1.00 77.19 189 TYR A O 1
ATOM 1357 N N . GLY A 1 190 ? 12.245 8.137 -31.53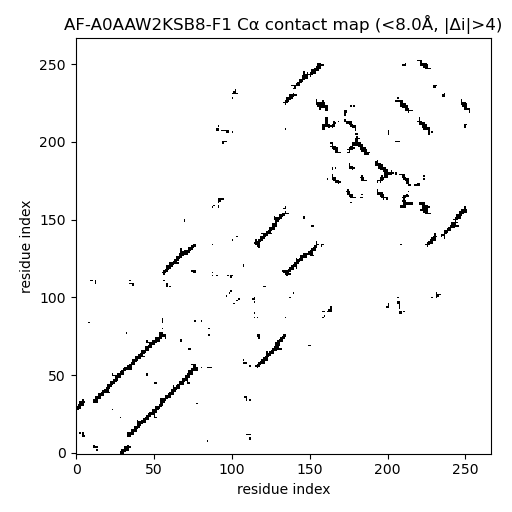2 1.00 79.50 190 GLY A N 1
ATOM 1358 C CA . GLY A 1 190 ? 12.893 9.001 -32.527 1.00 79.50 190 GLY A CA 1
ATOM 1359 C C . GLY A 1 190 ? 14.032 8.320 -33.300 1.00 79.50 190 GLY A C 1
ATOM 1360 O O . GLY A 1 190 ? 15.049 8.951 -33.565 1.00 79.50 190 GLY A O 1
ATOM 1361 N N . GLY A 1 191 ? 13.911 7.018 -33.592 1.00 82.75 191 GLY A N 1
ATOM 1362 C CA . GLY A 1 191 ? 14.958 6.223 -34.253 1.00 82.75 191 GLY A CA 1
ATOM 1363 C C . GLY A 1 191 ? 16.136 5.822 -33.355 1.00 82.75 191 GLY A C 1
ATOM 1364 O O . GLY A 1 191 ? 17.043 5.136 -33.816 1.00 82.75 191 GLY A O 1
ATOM 1365 N N . THR A 1 192 ? 16.120 6.207 -32.077 1.00 82.19 192 THR A N 1
ATOM 1366 C CA . THR A 1 192 ? 17.142 5.842 -31.091 1.00 82.19 192 THR A CA 1
ATOM 1367 C C . THR A 1 192 ? 16.671 4.656 -30.253 1.00 82.19 192 THR A C 1
ATOM 1369 O O . THR A 1 192 ? 15.545 4.652 -29.755 1.00 82.19 192 THR A O 1
ATOM 1372 N N . TYR A 1 193 ? 17.539 3.655 -30.101 1.00 84.44 193 TYR A N 1
ATOM 1373 C CA . TYR A 1 193 ? 17.322 2.490 -29.244 1.00 84.44 193 TYR A CA 1
ATOM 1374 C C . TYR A 1 193 ? 17.735 2.770 -27.798 1.00 84.44 193 TYR A C 1
ATOM 1376 O O . TYR A 1 193 ? 18.774 3.385 -27.552 1.00 84.44 193 TYR A O 1
ATOM 1384 N N . ILE A 1 194 ? 16.950 2.270 -26.850 1.00 82.19 194 ILE A N 1
ATOM 1385 C CA . ILE A 1 194 ? 17.186 2.380 -25.414 1.00 82.19 194 ILE A CA 1
ATOM 1386 C C . ILE A 1 194 ? 17.056 0.986 -24.821 1.00 82.19 194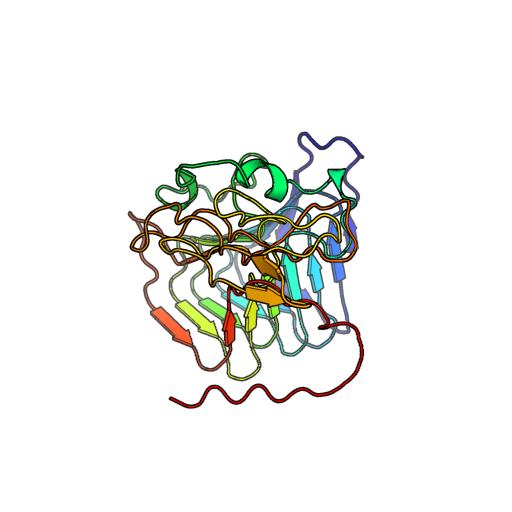 ILE A C 1
ATOM 1388 O O . ILE A 1 194 ? 15.979 0.393 -24.851 1.00 82.19 194 ILE A O 1
ATOM 1392 N N . SER A 1 195 ? 18.144 0.463 -24.261 1.00 84.94 195 SER A N 1
ATOM 1393 C CA . SER A 1 195 ? 18.077 -0.812 -23.559 1.00 84.94 195 SER A CA 1
ATOM 1394 C C . SER A 1 195 ? 17.297 -0.674 -22.253 1.00 84.94 195 SER A C 1
ATOM 1396 O O . SER A 1 195 ? 17.492 0.284 -21.493 1.00 84.94 195 SER A O 1
ATOM 1398 N N . GLY A 1 196 ? 16.471 -1.674 -21.977 1.00 85.00 196 GLY A N 1
ATOM 1399 C CA . GLY A 1 196 ? 15.771 -1.866 -20.724 1.00 85.00 196 GLY A CA 1
ATOM 1400 C C . GLY A 1 196 ? 16.703 -1.952 -19.523 1.00 85.00 196 GLY A C 1
ATOM 1401 O O . GLY A 1 196 ? 17.914 -2.159 -19.654 1.00 85.00 196 GLY A O 1
ATOM 1402 N N . GLY A 1 197 ? 16.113 -1.789 -18.344 1.00 87.00 197 GLY A N 1
ATOM 1403 C CA . GLY A 1 197 ? 16.796 -1.983 -17.072 1.00 87.00 197 GLY A CA 1
ATOM 1404 C C . GLY A 1 197 ? 17.399 -3.373 -16.907 1.00 87.00 197 GLY A C 1
ATOM 1405 O O . GLY A 1 197 ? 16.861 -4.345 -17.435 1.00 87.00 197 GLY A O 1
ATOM 1406 N N . ILE A 1 198 ? 18.500 -3.490 -16.166 1.00 86.75 198 ILE A N 1
ATOM 1407 C CA . ILE A 1 198 ? 19.072 -4.797 -15.808 1.00 86.75 198 ILE A CA 1
ATOM 1408 C C . ILE A 1 198 ? 18.213 -5.504 -14.752 1.00 86.75 198 ILE A C 1
ATOM 1410 O O . ILE A 1 198 ? 17.562 -4.847 -13.946 1.00 86.75 198 ILE A O 1
ATOM 1414 N N . ALA A 1 199 ? 18.235 -6.839 -14.741 1.00 88.19 199 ALA A N 1
ATOM 1415 C CA . ALA A 1 199 ? 17.594 -7.611 -13.680 1.00 88.19 199 ALA A CA 1
ATOM 1416 C C . ALA A 1 199 ? 18.311 -7.401 -12.337 1.00 88.19 199 ALA A C 1
ATOM 1418 O O . ALA A 1 199 ? 19.540 -7.285 -12.293 1.00 88.19 199 ALA A O 1
ATOM 1419 N N . TYR A 1 200 ? 17.543 -7.376 -11.252 1.00 87.62 200 TYR A N 1
ATOM 1420 C CA . TYR A 1 200 ? 18.034 -7.238 -9.883 1.00 87.62 200 TYR A CA 1
ATOM 1421 C C . TYR A 1 200 ? 17.099 -7.956 -8.904 1.00 87.62 200 TYR A C 1
ATOM 1423 O O . TYR A 1 200 ? 15.942 -8.206 -9.234 1.00 87.62 200 TYR A O 1
ATOM 1431 N N . GLY A 1 201 ? 17.602 -8.257 -7.706 1.00 86.56 201 GLY A N 1
ATOM 1432 C CA . GLY A 1 201 ? 16.852 -8.992 -6.688 1.00 86.56 201 GLY A CA 1
ATOM 1433 C C . GLY A 1 201 ? 16.590 -10.456 -7.066 1.00 86.56 201 GLY A C 1
ATOM 1434 O O . GLY A 1 201 ? 17.196 -10.993 -7.996 1.00 86.56 201 GLY A O 1
ATOM 1435 N N . ASP A 1 202 ? 15.696 -11.089 -6.314 1.00 85.56 202 ASP A N 1
ATOM 1436 C CA . ASP A 1 202 ? 15.210 -12.456 -6.511 1.00 85.56 202 ASP A CA 1
ATOM 1437 C C . ASP A 1 202 ? 13.729 -12.472 -6.937 1.00 85.56 202 ASP A C 1
ATOM 1439 O O . ASP A 1 202 ? 12.863 -11.989 -6.211 1.00 85.56 202 ASP A O 1
ATOM 1443 N N . ALA A 1 203 ? 13.421 -13.064 -8.093 1.00 84.38 203 ALA A N 1
ATOM 1444 C CA . ALA A 1 203 ? 12.051 -13.150 -8.607 1.00 84.38 203 ALA A CA 1
ATOM 1445 C C . ALA A 1 203 ? 11.093 -13.917 -7.678 1.00 84.38 203 ALA A C 1
ATOM 1447 O O . ALA A 1 203 ? 9.892 -13.646 -7.686 1.00 84.38 203 ALA A O 1
ATOM 1448 N N . GLU A 1 204 ? 11.614 -14.846 -6.874 1.00 85.19 204 GLU A N 1
ATOM 1449 C CA . GLU A 1 204 ? 10.828 -15.621 -5.909 1.00 85.19 204 GLU A CA 1
ATOM 1450 C C . GLU A 1 204 ? 10.662 -14.881 -4.568 1.00 85.19 204 GLU A C 1
ATOM 1452 O O . GLU A 1 204 ? 9.853 -15.287 -3.732 1.00 85.19 204 GLU A O 1
ATOM 1457 N N . LEU A 1 205 ? 11.402 -13.784 -4.357 1.00 86.81 205 LEU A N 1
ATOM 1458 C CA . LEU A 1 205 ? 11.361 -12.978 -3.138 1.00 86.81 205 LEU A CA 1
ATOM 1459 C C . LEU A 1 205 ? 11.475 -11.468 -3.447 1.00 86.81 205 LEU A C 1
ATOM 1461 O O . LEU A 1 205 ? 12.511 -10.850 -3.184 1.00 86.81 205 LEU A O 1
ATOM 1465 N N . PRO A 1 206 ? 10.410 -10.844 -3.993 1.00 86.62 206 PRO A N 1
ATOM 1466 C CA . PRO A 1 206 ? 10.407 -9.432 -4.354 1.00 86.62 206 PRO A CA 1
ATOM 1467 C C . PRO A 1 206 ? 10.267 -8.516 -3.137 1.00 86.62 206 PRO A C 1
ATOM 1469 O O . PRO A 1 206 ? 9.159 -8.178 -2.723 1.00 86.62 206 PRO A O 1
ATOM 1472 N N . CYS A 1 207 ? 11.393 -8.102 -2.558 1.00 86.69 207 CYS A N 1
ATOM 1473 C CA . CYS A 1 207 ? 11.418 -7.238 -1.372 1.00 86.69 207 CYS A CA 1
ATOM 1474 C C . CYS A 1 207 ? 12.230 -5.945 -1.528 1.00 86.69 207 CYS A C 1
ATOM 1476 O O . CYS A 1 207 ? 12.150 -5.061 -0.675 1.00 86.69 207 CYS A O 1
ATOM 1478 N N . GLU A 1 208 ? 12.980 -5.794 -2.615 1.00 87.81 208 GLU A N 1
ATOM 1479 C CA . GLU A 1 208 ? 13.554 -4.522 -3.037 1.00 87.81 208 GLU A CA 1
ATOM 1480 C C . GLU A 1 208 ? 12.503 -3.673 -3.767 1.00 87.81 208 GLU A C 1
ATOM 1482 O O . GLU A 1 208 ? 11.646 -4.185 -4.489 1.00 87.81 208 GLU A O 1
ATOM 1487 N N . LEU A 1 209 ? 12.596 -2.349 -3.627 1.00 88.00 209 LEU A N 1
ATOM 1488 C CA . LEU A 1 209 ? 11.712 -1.432 -4.344 1.00 88.00 209 LEU A CA 1
ATOM 1489 C C . LEU A 1 209 ? 11.881 -1.570 -5.869 1.00 88.00 209 LEU A C 1
ATOM 1491 O O . LEU A 1 209 ? 12.972 -1.806 -6.400 1.00 88.00 209 LEU A O 1
ATOM 1495 N N . GLY A 1 210 ? 10.776 -1.386 -6.584 1.00 88.25 210 GLY A N 1
ATOM 1496 C CA . GLY A 1 210 ? 10.714 -1.308 -8.036 1.00 88.25 210 GLY A CA 1
ATOM 1497 C C . GLY A 1 210 ? 11.597 -0.186 -8.580 1.00 88.25 210 GLY A C 1
ATOM 1498 O O . GLY A 1 210 ? 11.654 0.905 -8.005 1.00 88.25 210 GLY A O 1
ATOM 1499 N N . SER A 1 211 ? 12.251 -0.434 -9.715 1.00 87.38 211 SER A N 1
ATOM 1500 C CA . SER A 1 211 ? 13.137 0.533 -10.353 1.00 87.38 211 SER A CA 1
ATOM 1501 C C . SER A 1 211 ? 12.432 1.255 -11.494 1.00 87.38 211 SER A C 1
ATOM 1503 O O . SER A 1 211 ? 12.072 0.665 -12.513 1.00 87.38 211 SER A O 1
ATOM 1505 N N . GLY A 1 212 ? 12.238 2.555 -11.318 1.00 84.94 212 GLY A N 1
ATOM 1506 C CA . GLY A 1 212 ? 11.652 3.423 -12.324 1.00 84.94 212 GLY A CA 1
ATOM 1507 C C . GLY A 1 212 ? 12.646 3.845 -13.404 1.00 84.94 212 GLY A C 1
ATOM 1508 O O . GLY A 1 212 ? 13.810 3.434 -13.431 1.00 84.94 212 GLY A O 1
ATOM 1509 N N . SER A 1 213 ? 12.196 4.712 -14.306 1.00 77.50 213 SER A N 1
ATOM 1510 C CA . SER A 1 213 ? 13.024 5.231 -15.390 1.00 77.50 213 SER A CA 1
ATOM 1511 C C . SER A 1 213 ? 13.487 6.655 -15.090 1.00 77.50 213 SER A C 1
ATOM 1513 O O . SER A 1 213 ? 12.659 7.536 -14.897 1.00 77.50 213 SER A O 1
ATOM 1515 N N . GLY A 1 214 ? 14.788 6.927 -15.144 1.00 68.88 214 GLY A N 1
ATOM 1516 C CA . GLY A 1 214 ? 15.295 8.293 -15.321 1.00 68.88 214 GLY A CA 1
ATOM 1517 C C . GLY A 1 214 ? 16.049 8.842 -14.123 1.00 68.88 214 GLY A C 1
ATOM 1518 O O . GLY A 1 214 ? 16.483 8.100 -13.247 1.00 68.88 214 GLY A O 1
ATOM 1519 N N . ASN A 1 215 ? 16.286 10.152 -14.146 1.00 70.19 215 ASN A N 1
ATOM 1520 C CA . ASN A 1 215 ? 16.918 10.884 -13.054 1.00 70.19 215 ASN A CA 1
ATOM 1521 C C . ASN A 1 215 ? 15.896 11.837 -12.447 1.00 70.19 215 ASN A C 1
ATOM 1523 O O . ASN A 1 215 ? 15.218 12.519 -13.207 1.00 70.19 215 ASN A O 1
ATOM 1527 N N . GLU A 1 216 ? 15.862 11.960 -11.125 1.00 66.19 216 GLU A N 1
ATOM 1528 C CA . GLU A 1 216 ? 14.946 12.861 -10.408 1.00 66.19 216 GLU A CA 1
ATOM 1529 C C . GLU A 1 216 ? 15.042 14.315 -10.899 1.00 66.19 216 GLU A C 1
ATOM 1531 O O . GLU A 1 216 ? 14.065 15.052 -10.894 1.00 66.19 216 GLU A O 1
ATOM 1536 N N . SER A 1 217 ? 16.206 14.719 -11.418 1.00 66.94 217 SER A N 1
ATOM 1537 C CA . SER A 1 217 ? 16.436 16.054 -11.985 1.00 66.94 217 SER A CA 1
ATOM 1538 C C . SER A 1 217 ? 15.799 16.297 -13.366 1.00 66.94 217 SER A C 1
ATOM 1540 O O . SER A 1 217 ? 15.978 17.377 -13.928 1.00 66.94 217 SER A O 1
ATOM 1542 N N . LEU A 1 218 ? 15.128 15.307 -13.964 1.00 67.62 218 LEU A N 1
ATOM 1543 C CA . LEU A 1 218 ? 14.580 15.370 -15.322 1.00 67.62 218 LEU A CA 1
ATOM 1544 C C . LEU A 1 218 ? 13.060 15.172 -15.304 1.00 67.62 218 LEU A C 1
ATOM 1546 O O . LEU A 1 218 ? 12.550 14.234 -14.705 1.00 67.62 218 LEU A O 1
ATOM 1550 N N . SER A 1 219 ? 12.336 15.999 -16.062 1.00 65.69 219 SER A N 1
ATOM 1551 C CA . SER A 1 219 ? 10.863 15.989 -16.146 1.00 65.69 219 SER A CA 1
ATOM 1552 C C . SER A 1 219 ? 10.248 14.726 -16.771 1.00 65.69 219 SER A C 1
ATOM 1554 O O . SER A 1 219 ? 9.028 14.608 -16.838 1.00 65.69 219 SER A O 1
ATOM 1556 N N . GLY A 1 220 ? 11.081 13.802 -17.259 1.00 67.81 220 GLY A N 1
ATOM 1557 C CA . GLY A 1 220 ? 10.691 12.514 -17.837 1.00 67.81 220 GLY A CA 1
ATOM 1558 C C . GLY A 1 220 ? 10.825 11.325 -16.888 1.00 67.81 220 GLY A C 1
ATOM 1559 O O . GLY A 1 220 ? 10.660 10.189 -17.332 1.00 67.81 220 GLY A O 1
ATOM 1560 N N . ALA A 1 221 ? 11.187 11.560 -15.625 1.00 76.94 221 ALA A N 1
ATOM 1561 C CA . ALA A 1 221 ? 11.410 10.487 -14.675 1.00 76.94 221 ALA A CA 1
ATOM 1562 C C . ALA A 1 221 ? 10.095 9.824 -14.237 1.00 76.94 221 ALA A C 1
ATOM 1564 O O . ALA A 1 221 ? 9.073 10.488 -14.086 1.00 76.94 221 ALA A O 1
ATOM 1565 N N . THR A 1 222 ? 10.135 8.511 -14.042 1.00 80.94 222 THR A N 1
ATOM 1566 C CA . THR A 1 222 ? 9.039 7.718 -13.480 1.00 80.94 222 THR A CA 1
ATOM 1567 C C . THR A 1 222 ? 9.563 6.952 -12.278 1.00 80.94 222 THR A C 1
ATOM 1569 O O . THR A 1 222 ? 10.720 6.512 -12.286 1.00 80.94 222 THR A O 1
A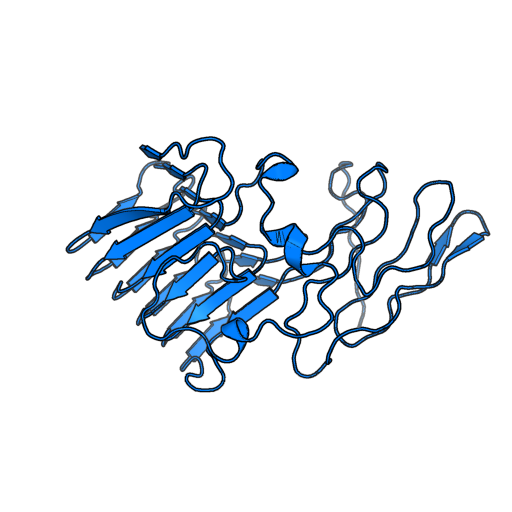TOM 1572 N N . ALA A 1 223 ? 8.738 6.799 -11.247 1.00 85.75 223 ALA A N 1
ATOM 1573 C CA . ALA A 1 223 ? 9.050 5.930 -10.120 1.00 85.75 223 ALA A CA 1
ATOM 1574 C C . ALA A 1 223 ? 8.670 4.472 -10.422 1.00 85.75 223 ALA A C 1
ATOM 1576 O O . ALA A 1 223 ? 7.732 4.190 -11.170 1.00 85.75 223 ALA A O 1
ATOM 1577 N N . GLY A 1 224 ? 9.404 3.523 -9.844 1.00 87.25 224 GLY A N 1
ATOM 1578 C CA . GLY A 1 224 ? 9.007 2.118 -9.835 1.00 87.25 224 GLY A CA 1
ATOM 1579 C C . GLY A 1 224 ? 7.873 1.845 -8.843 1.00 87.25 224 GLY A C 1
ATOM 1580 O O . GLY A 1 224 ? 7.376 2.749 -8.173 1.00 87.25 224 GLY A O 1
ATOM 1581 N N . GLY A 1 225 ? 7.451 0.586 -8.750 1.00 89.31 225 GLY A N 1
ATOM 1582 C CA . GLY A 1 225 ? 6.489 0.147 -7.740 1.00 89.31 225 GLY A CA 1
ATOM 1583 C C . GLY A 1 225 ? 7.125 -0.016 -6.361 1.00 89.31 225 GLY A C 1
ATOM 1584 O O . GLY A 1 225 ? 8.324 -0.248 -6.245 1.00 89.31 225 GLY A O 1
ATOM 1585 N N . GLY A 1 226 ? 6.334 0.118 -5.308 1.00 90.44 226 GLY A N 1
ATOM 1586 C CA . GLY A 1 226 ? 6.730 -0.234 -3.952 1.00 90.44 226 GLY A CA 1
ATOM 1587 C C . GLY A 1 226 ? 6.605 -1.736 -3.678 1.00 90.44 226 GLY A C 1
ATOM 1588 O O . GLY A 1 226 ? 6.512 -2.544 -4.600 1.00 90.44 226 GLY A O 1
ATOM 1589 N N . VAL A 1 227 ? 6.585 -2.115 -2.403 1.00 91.44 227 VAL A N 1
ATOM 1590 C CA . VAL A 1 227 ? 6.481 -3.510 -1.952 1.00 91.44 227 VAL A CA 1
ATOM 1591 C C . VAL A 1 227 ? 5.274 -3.665 -1.030 1.00 91.44 227 VAL A C 1
ATOM 1593 O O . VAL A 1 227 ? 5.035 -2.840 -0.149 1.00 91.44 227 VAL A O 1
ATOM 1596 N N . ILE A 1 228 ? 4.511 -4.742 -1.218 1.00 94.75 228 ILE A N 1
ATOM 1597 C CA . ILE A 1 228 ? 3.422 -5.137 -0.319 1.00 94.75 228 ILE A CA 1
ATOM 1598 C C . ILE A 1 228 ? 3.787 -6.496 0.275 1.00 94.75 228 ILE A C 1
ATOM 1600 O O . ILE A 1 228 ? 3.882 -7.483 -0.450 1.00 94.75 228 ILE A O 1
ATOM 1604 N N . VAL A 1 229 ? 3.977 -6.546 1.591 1.00 94.00 229 VAL A N 1
ATOM 1605 C CA . VAL A 1 229 ? 4.354 -7.754 2.332 1.00 94.00 229 VAL A CA 1
ATOM 1606 C C . VAL A 1 229 ? 3.178 -8.207 3.190 1.00 94.00 229 VAL A C 1
ATOM 1608 O O . VAL A 1 229 ? 2.619 -7.424 3.961 1.00 94.00 229 VAL A O 1
ATOM 1611 N N . MET A 1 230 ? 2.791 -9.476 3.057 1.00 94.38 230 MET A N 1
ATOM 1612 C CA . MET A 1 230 ? 1.684 -10.076 3.804 1.00 94.38 230 MET A CA 1
ATOM 1613 C C . MET A 1 230 ? 2.164 -11.272 4.625 1.00 94.38 230 MET A C 1
ATOM 1615 O O . MET A 1 230 ? 2.322 -12.374 4.104 1.00 94.38 230 MET A O 1
ATOM 1619 N N . GLY A 1 231 ? 2.343 -11.056 5.923 1.00 92.81 231 GLY A N 1
ATOM 1620 C CA . GLY A 1 231 ? 2.945 -12.007 6.850 1.00 92.81 231 GLY A CA 1
ATOM 1621 C C . GLY A 1 231 ? 4.467 -11.878 6.918 1.00 92.81 231 GLY A C 1
ATOM 1622 O O . GLY A 1 231 ? 5.040 -10.876 6.507 1.00 92.81 231 GLY A O 1
ATOM 1623 N N . SER A 1 232 ? 5.106 -12.908 7.458 1.00 91.00 232 SER A N 1
ATOM 1624 C CA . SER A 1 232 ? 6.559 -13.093 7.507 1.00 91.00 232 SER A CA 1
ATOM 1625 C C . SER A 1 232 ? 6.919 -14.567 7.309 1.00 91.00 232 SER A C 1
ATOM 1627 O O .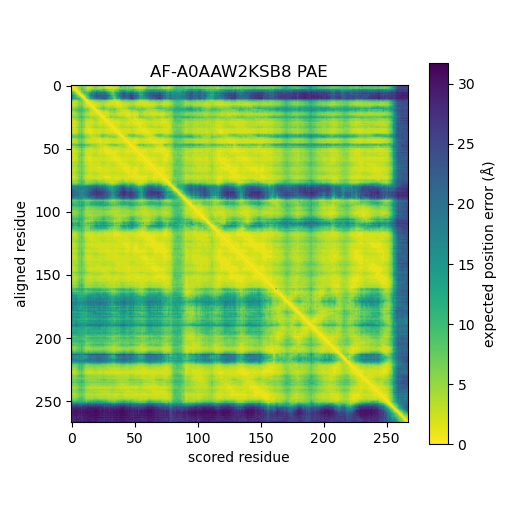 SER A 1 232 ? 6.028 -15.406 7.133 1.00 91.00 232 SER A O 1
ATOM 1629 N N . LEU A 1 233 ? 8.213 -14.901 7.363 1.00 89.88 233 LEU A N 1
ATOM 1630 C CA . LEU A 1 233 ? 8.667 -16.295 7.303 1.00 89.88 233 LEU A CA 1
ATOM 1631 C C . LEU A 1 233 ? 8.207 -17.117 8.520 1.00 89.88 233 LEU A C 1
ATOM 1633 O O . LEU A 1 233 ? 7.937 -18.309 8.391 1.00 89.88 233 LEU A O 1
ATOM 1637 N N . GLU A 1 234 ? 8.081 -16.489 9.689 1.00 91.75 234 GLU A N 1
ATOM 1638 C CA . GLU A 1 234 ? 7.559 -17.099 10.919 1.00 91.75 234 GLU A CA 1
ATOM 1639 C C . GLU A 1 234 ? 6.032 -17.110 10.967 1.00 91.75 234 GLU A C 1
ATOM 1641 O O . GLU A 1 234 ? 5.424 -18.026 11.526 1.00 91.75 234 GLU A O 1
ATOM 1646 N N . HIS A 1 235 ? 5.408 -16.075 10.403 1.00 91.44 235 HIS A N 1
ATOM 1647 C CA . HIS A 1 235 ? 3.998 -15.777 10.607 1.00 91.44 235 HIS A CA 1
ATOM 1648 C C . HIS A 1 235 ? 3.302 -15.454 9.287 1.00 91.44 235 HIS A C 1
ATOM 1650 O O . HIS A 1 235 ? 3.115 -14.294 8.922 1.00 91.44 235 HIS A O 1
ATOM 1656 N N . SER A 1 236 ? 2.863 -16.492 8.576 1.00 91.38 236 SER A N 1
ATOM 1657 C CA . SER A 1 236 ? 2.075 -16.340 7.352 1.00 91.38 236 SER A CA 1
ATOM 1658 C C . SER A 1 236 ? 0.696 -15.729 7.627 1.00 91.38 236 SER A C 1
ATOM 1660 O O . SER A 1 236 ? 0.038 -16.096 8.606 1.00 91.38 236 SER A O 1
ATOM 1662 N N . LEU A 1 237 ? 0.208 -14.887 6.711 1.00 94.38 237 LEU A N 1
ATOM 1663 C CA . LEU A 1 237 ? -1.191 -14.453 6.692 1.00 94.38 237 LEU A CA 1
ATOM 1664 C C . LEU A 1 237 ? -2.122 -15.678 6.608 1.00 94.38 237 LEU A C 1
ATOM 1666 O O . LEU A 1 237 ? -1.958 -16.529 5.734 1.00 94.38 237 LEU A O 1
ATOM 1670 N N . LEU A 1 238 ? -3.117 -15.764 7.496 1.00 95.06 238 LEU A N 1
ATOM 1671 C CA . LEU A 1 238 ? -4.034 -16.911 7.532 1.00 95.06 238 LEU A CA 1
ATOM 1672 C C . LEU A 1 238 ? -5.029 -16.887 6.363 1.00 95.06 238 LEU A C 1
ATOM 1674 O O . LEU A 1 238 ? -5.357 -17.937 5.809 1.00 95.06 238 LEU A O 1
ATOM 1678 N N . LYS A 1 239 ? -5.548 -15.707 6.005 1.00 97.50 239 LYS A N 1
ATOM 1679 C CA . LYS A 1 239 ? -6.543 -15.563 4.940 1.00 97.50 239 LYS A CA 1
ATOM 1680 C C . LYS A 1 239 ? -6.450 -14.209 4.237 1.00 97.50 239 LYS A C 1
ATOM 1682 O O . LYS A 1 239 ? -6.585 -13.163 4.864 1.00 97.50 239 LYS A O 1
ATOM 1687 N N . LEU A 1 240 ? -6.333 -14.253 2.912 1.00 97.69 240 LEU A N 1
ATOM 1688 C CA . LEU A 1 240 ? -6.506 -13.108 2.021 1.00 97.69 240 LEU A CA 1
ATOM 1689 C C . LEU A 1 240 ? -7.761 -13.314 1.169 1.00 97.69 240 LEU A C 1
ATOM 1691 O O . LEU A 1 240 ? -7.929 -14.366 0.553 1.00 97.69 240 LEU A O 1
ATOM 1695 N N . VAL A 1 241 ? -8.634 -12.312 1.115 1.00 98.31 241 VAL A N 1
ATOM 1696 C CA . VAL A 1 241 ? -9.773 -12.268 0.190 1.00 98.31 241 VAL A CA 1
ATOM 1697 C C . VAL A 1 241 ? -9.672 -10.991 -0.628 1.00 98.31 241 VAL A C 1
ATOM 1699 O O . VAL A 1 241 ? -9.813 -9.902 -0.084 1.00 98.31 241 VAL A O 1
ATOM 1702 N N . ALA A 1 242 ? -9.429 -11.123 -1.930 1.00 97.31 242 ALA A N 1
ATOM 1703 C CA . ALA A 1 242 ? -9.271 -9.992 -2.837 1.00 97.31 242 ALA A CA 1
ATOM 1704 C C . ALA A 1 242 ? -10.440 -9.932 -3.832 1.00 97.31 242 ALA A C 1
ATOM 1706 O O . ALA A 1 242 ? -10.496 -10.694 -4.795 1.00 97.31 242 ALA A O 1
ATOM 1707 N N . HIS A 1 243 ? -11.389 -9.035 -3.572 1.00 98.25 243 HIS A N 1
ATOM 1708 C CA . HIS A 1 243 ? -12.448 -8.636 -4.503 1.00 98.25 243 HIS A CA 1
ATOM 1709 C C . HIS A 1 243 ? -12.135 -7.313 -5.213 1.00 98.25 243 HIS A C 1
ATOM 1711 O O . HIS A 1 243 ? -12.684 -7.067 -6.286 1.00 98.25 243 HIS A O 1
ATOM 1717 N N . GLY A 1 244 ? -11.317 -6.462 -4.589 1.00 97.81 244 GLY A N 1
ATOM 1718 C CA . GLY A 1 244 ? -10.812 -5.209 -5.147 1.00 97.81 244 GLY A CA 1
ATOM 1719 C C . GLY A 1 244 ? -9.372 -5.317 -5.639 1.00 97.81 244 GLY A C 1
ATOM 1720 O O . GLY A 1 244 ? -8.905 -6.389 -6.024 1.00 97.81 244 GLY A O 1
ATOM 1721 N N . ASP A 1 245 ? -8.666 -4.189 -5.611 1.00 97.94 245 ASP A N 1
ATOM 1722 C CA . ASP A 1 245 ? -7.340 -4.051 -6.210 1.00 97.94 245 ASP A CA 1
ATOM 1723 C C . ASP A 1 245 ? -6.203 -4.213 -5.191 1.00 97.94 245 ASP A C 1
ATOM 1725 O O . ASP A 1 245 ? -6.215 -3.619 -4.114 1.00 97.94 245 ASP A O 1
ATOM 1729 N N . ILE A 1 246 ? -5.165 -4.963 -5.566 1.00 98.00 246 ILE A N 1
ATOM 1730 C CA . ILE A 1 246 ? -3.887 -5.032 -4.843 1.00 98.00 246 ILE A CA 1
ATOM 1731 C C . ILE A 1 246 ? -2.787 -4.822 -5.880 1.00 98.00 246 ILE A C 1
ATOM 1733 O O . ILE A 1 246 ? -2.637 -5.648 -6.780 1.00 98.00 246 ILE A O 1
ATOM 1737 N N . LYS A 1 247 ? -2.088 -3.683 -5.823 1.00 95.75 247 LYS A N 1
ATOM 1738 C CA . LYS A 1 247 ? -1.215 -3.217 -6.916 1.00 95.75 247 LYS A CA 1
ATOM 1739 C C . LYS A 1 247 ? 0.093 -2.644 -6.393 1.00 95.75 247 LYS A C 1
ATOM 1741 O O . LYS A 1 247 ? 0.092 -1.853 -5.456 1.00 95.75 247 LYS A O 1
ATOM 1746 N N . ALA A 1 248 ? 1.196 -2.983 -7.044 1.00 92.81 248 ALA A N 1
ATOM 1747 C CA . ALA A 1 248 ? 2.529 -2.460 -6.751 1.00 92.81 248 ALA A CA 1
ATOM 1748 C C . ALA A 1 248 ? 3.252 -2.112 -8.062 1.00 92.81 248 ALA A C 1
ATOM 1750 O O . ALA A 1 248 ? 4.406 -2.469 -8.278 1.00 92.81 248 ALA A O 1
ATOM 1751 N N . ASP A 1 249 ? 2.536 -1.459 -8.978 1.00 90.56 249 ASP A N 1
ATOM 1752 C CA . ASP A 1 249 ? 3.023 -1.204 -10.333 1.00 90.56 249 ASP A CA 1
ATOM 1753 C C . ASP A 1 249 ? 3.969 0.004 -10.377 1.00 90.56 249 ASP A C 1
ATOM 1755 O O . ASP A 1 249 ? 3.867 0.923 -9.567 1.00 90.56 249 ASP A O 1
ATOM 1759 N N . GLY A 1 250 ? 4.862 0.055 -11.365 1.00 85.81 250 GLY A N 1
ATOM 1760 C CA . GLY A 1 250 ? 5.598 1.283 -11.676 1.00 85.81 250 GLY A CA 1
ATOM 1761 C C . GLY A 1 250 ? 4.700 2.381 -12.251 1.00 85.81 250 GLY A C 1
ATOM 1762 O O . GLY A 1 250 ? 3.602 2.132 -12.760 1.00 85.81 250 GLY A O 1
ATOM 1763 N N . GLU A 1 251 ? 5.175 3.621 -12.206 1.00 82.56 251 GLU A N 1
ATOM 1764 C CA . GLU A 1 251 ? 4.523 4.721 -12.904 1.00 82.56 251 GLU A CA 1
ATOM 1765 C C . GLU A 1 251 ? 4.704 4.616 -14.418 1.00 82.56 251 GLU A C 1
ATOM 1767 O O . GLU A 1 251 ? 5.585 3.943 -14.951 1.00 82.56 251 GLU A O 1
ATOM 1772 N N . SER A 1 252 ? 3.849 5.333 -15.140 1.00 74.88 252 SER A N 1
ATOM 1773 C CA . SER A 1 252 ? 3.985 5.517 -16.579 1.00 74.88 252 SER A CA 1
ATOM 1774 C C . SER A 1 252 ? 4.030 7.004 -16.884 1.00 74.88 252 SER A C 1
ATOM 1776 O O . SER A 1 252 ? 3.222 7.777 -16.359 1.00 74.88 252 SER A O 1
ATOM 1778 N N . TYR A 1 253 ? 4.952 7.399 -17.759 1.00 65.25 253 TYR A N 1
ATOM 1779 C CA . TYR A 1 253 ? 5.060 8.777 -18.219 1.00 65.25 253 TYR A CA 1
ATOM 1780 C C . TYR A 1 253 ? 3.742 9.223 -18.875 1.00 65.25 253 TYR A C 1
ATOM 1782 O O . TYR A 1 253 ? 3.202 8.525 -19.733 1.00 65.25 253 TYR A O 1
ATOM 1790 N N . GLY A 1 254 ? 3.217 10.385 -18.470 1.00 56.66 254 GLY A N 1
ATOM 1791 C CA . GLY A 1 254 ? 2.026 10.986 -19.083 1.00 56.66 254 GLY A CA 1
ATOM 1792 C C . GLY A 1 254 ? 0.683 10.734 -18.386 1.00 56.66 254 GLY A C 1
ATOM 1793 O O . GLY A 1 254 ? -0.322 11.244 -18.874 1.00 56.66 254 GLY A O 1
ATOM 1794 N N . LYS A 1 255 ? 0.621 10.057 -17.226 1.00 45.75 255 LYS A N 1
ATOM 1795 C CA . LYS A 1 255 ? -0.643 9.929 -16.455 1.00 45.75 255 LYS A CA 1
ATOM 1796 C C . LYS A 1 255 ? -1.274 11.278 -16.043 1.00 45.75 255 LYS A C 1
ATOM 1798 O O . LYS A 1 255 ? -2.474 11.319 -15.794 1.00 45.75 255 LYS A O 1
ATOM 1803 N N . TYR A 1 256 ? -0.511 12.377 -16.056 1.00 37.00 256 TYR A N 1
ATOM 1804 C CA . TYR A 1 256 ? -0.987 13.738 -15.754 1.00 37.00 256 TYR A CA 1
ATOM 1805 C C . TYR A 1 256 ? -1.211 14.647 -16.977 1.00 37.00 256 TYR A C 1
ATOM 1807 O O . TYR A 1 256 ? -1.553 15.817 -16.811 1.00 37.00 256 TYR A O 1
ATOM 1815 N N . VAL A 1 257 ? -1.074 14.145 -18.210 1.00 31.86 257 VAL A N 1
ATOM 1816 C CA . VAL A 1 257 ? -1.466 14.901 -19.412 1.00 31.86 257 VAL A CA 1
ATOM 1817 C C . VAL A 1 257 ? -2.794 14.331 -19.896 1.00 31.86 257 VAL A C 1
ATOM 1819 O O . VAL A 1 257 ? -2.844 13.272 -20.512 1.00 31.86 257 VAL A O 1
ATOM 1822 N N . GLY A 1 258 ? -3.886 15.005 -19.528 1.00 32.72 258 GLY A N 1
ATOM 1823 C CA . GLY A 1 258 ? -5.258 14.543 -19.728 1.00 32.72 258 GLY A CA 1
ATOM 1824 C C . GLY A 1 258 ? -5.538 13.981 -21.125 1.00 32.72 258 GLY A C 1
ATOM 1825 O O . GLY A 1 258 ? -5.440 14.681 -22.129 1.00 32.72 258 GLY A O 1
ATOM 1826 N N . GLY A 1 259 ? -5.958 12.717 -21.163 1.00 27.12 259 GLY A N 1
ATOM 1827 C CA . GLY A 1 259 ? -6.460 12.065 -22.366 1.00 27.12 259 GLY A CA 1
ATOM 1828 C C . GLY A 1 259 ? -6.462 10.549 -22.222 1.00 27.12 259 GLY A C 1
ATOM 1829 O O . GLY A 1 259 ? -5.408 9.934 -22.133 1.00 27.12 259 GLY A O 1
ATOM 1830 N N . ARG A 1 260 ? -7.659 9.945 -22.205 1.00 36.09 260 ARG A N 1
ATOM 1831 C CA . ARG A 1 260 ? -7.881 8.494 -22.328 1.00 36.09 260 ARG A CA 1
ATOM 1832 C C . ARG A 1 260 ? -6.903 7.873 -23.337 1.00 36.09 260 ARG A C 1
ATOM 1834 O O . ARG A 1 260 ? -7.045 8.106 -24.533 1.00 36.09 260 ARG A O 1
ATOM 1841 N N . MET A 1 261 ? -6.029 6.985 -22.875 1.00 28.52 261 MET A N 1
ATOM 1842 C CA . MET A 1 261 ? -5.508 5.908 -23.711 1.00 28.52 261 MET A CA 1
ATOM 1843 C C . MET A 1 261 ? -5.856 4.575 -23.060 1.00 28.52 261 MET A C 1
ATOM 1845 O O . MET A 1 261 ? -5.316 4.181 -22.032 1.00 28.52 261 MET A O 1
ATOM 1849 N N . VAL A 1 262 ? -6.839 3.921 -23.675 1.00 35.47 262 VAL A N 1
ATOM 1850 C CA . VAL A 1 262 ? -7.200 2.527 -23.446 1.00 35.47 262 VAL A CA 1
ATOM 1851 C C . VAL A 1 262 ? -6.052 1.685 -24.002 1.00 35.47 262 VAL A C 1
ATOM 1853 O O . VAL A 1 262 ? -5.954 1.490 -25.210 1.00 35.47 262 VAL A O 1
ATOM 1856 N N . GLY A 1 263 ? -5.155 1.241 -23.126 1.00 29.16 263 GLY A N 1
ATOM 1857 C CA . GLY A 1 263 ? -4.168 0.214 -23.439 1.00 29.16 263 GLY A CA 1
ATOM 1858 C C . GLY A 1 263 ? -4.821 -1.154 -23.309 1.00 29.16 263 GLY A C 1
ATOM 1859 O O . GLY A 1 263 ? -4.923 -1.693 -22.212 1.00 29.16 263 GLY A O 1
ATOM 1860 N N . LEU A 1 264 ? -5.318 -1.678 -24.427 1.00 25.19 264 LEU A N 1
ATOM 1861 C CA . LEU A 1 264 ? -5.785 -3.053 -24.546 1.00 25.19 264 LEU A CA 1
ATOM 1862 C C . LEU A 1 264 ? -4.563 -3.977 -24.389 1.00 25.19 264 LEU A C 1
ATOM 1864 O O . LEU A 1 264 ? -3.729 -4.045 -25.289 1.00 25.19 264 LEU A O 1
ATOM 1868 N N . VAL A 1 265 ? -4.436 -4.671 -23.257 1.00 27.02 265 VAL A N 1
ATOM 1869 C CA . VAL A 1 265 ? -3.565 -5.851 -23.169 1.00 27.02 265 VAL A CA 1
ATOM 1870 C C . VAL A 1 265 ? -4.400 -7.019 -23.667 1.00 27.02 265 VAL A C 1
ATOM 1872 O O . VAL A 1 265 ? -5.299 -7.499 -22.980 1.00 27.02 265 VAL A O 1
ATOM 1875 N N . GLN A 1 266 ? -4.169 -7.401 -24.917 1.00 22.83 266 GLN A N 1
ATOM 1876 C CA . GLN A 1 266 ? -4.745 -8.602 -25.497 1.00 22.83 266 GLN A CA 1
ATOM 1877 C C . GLN A 1 266 ? -3.865 -9.779 -25.056 1.00 22.83 266 GLN A C 1
ATOM 1879 O O . GLN A 1 266 ? -2.669 -9.780 -25.351 1.00 22.83 266 GLN A O 1
ATOM 1884 N N . MET A 1 267 ? -4.445 -10.707 -24.286 1.00 32.25 267 MET A N 1
ATOM 1885 C CA . MET A 1 267 ? -3.881 -12.048 -24.081 1.00 32.25 267 MET A CA 1
ATOM 1886 C C . MET A 1 267 ? -3.983 -12.862 -25.370 1.00 32.25 267 MET A C 1
ATOM 1888 O O . MET A 1 267 ? -4.987 -12.668 -26.098 1.00 32.25 267 MET A O 1
#

Radius of gyration: 18.79 Å; Cα contacts (8 Å, |Δi|>4): 807; chains: 1; bounding box: 38×36×59 Å

Solvent-accessible surface area (backbone atoms only — not comparable to full-atom values): 13466 Å² total; per-residue (Å²): 88,82,43,82,46,73,95,59,93,75,83,51,72,48,76,48,79,38,85,44,72,48,71,34,56,89,46,31,44,40,41,28,74,24,32,33,33,40,38,29,62,26,39,41,33,26,63,26,54,54,9,34,41,35,6,42,28,26,32,39,27,51,22,45,30,41,37,34,19,50,60,7,38,42,32,2,46,50,95,76,58,55,88,86,69,48,74,74,64,75,49,32,77,46,84,60,64,58,60,57,68,47,61,52,73,91,79,63,69,82,53,92,87,50,86,54,15,20,36,41,24,46,26,50,37,37,40,29,28,10,38,39,39,18,31,22,31,35,34,35,61,32,39,33,42,36,30,36,69,71,6,34,40,36,13,50,41,42,28,20,60,9,38,75,10,39,26,44,74,46,97,88,29,52,45,24,23,6,50,63,40,30,63,20,64,64,48,76,56,96,93,42,80,35,51,24,4,42,58,37,77,42,67,93,57,71,58,52,56,15,13,7,15,34,47,87,92,35,99,55,43,22,23,4,6,14,27,81,44,73,23,34,81,90,38,64,50,72,41,80,43,80,62,30,50,78,44,48,42,53,48,64,86,60,81,84,57,90,70,94,72,88,78,81,80,78,129